Protein AF-A0A9E5WQN4-F1 (afdb_monomer_lite)

Radius of gyration: 38.52 Å; chains: 1; bounding box: 69×62×165 Å

Secondary structure (DSSP, 8-state):
-------------------PPPPPP------------S--------EEEE-TT--EEEE-SSHHHHHHHHHHHHHHHHHHHHHHHHHHHHT-THHHH-S-B-SSSS-BHHHHHHHHHHHTHHHHHHHHHTT--HHHHHHHHHHHHHHHHHHHH-SSSS-HHHHHTT--PPPP-HHHHHHHHHHHHTTTS--SHHHHHHHHHHHHHHHHHTTSS----------------------------PPPPPPPPPS----

Foldseek 3Di:
DDDDDDDDDDDDDDDDDDDDDDDDDDDDDDDDDDDDDDDDPPDWDWDWDADPVRDTDIDTDDLLSSLLNVLQSCCQVCVVVLQCVLCLLCLNNCVQVNFAADPDDGGTSNVSSVVNVVLVLLVVLVVVLVVDDPVLNSNLVSSLNSNVVNLVVPVDPGDVSCVVRVHRDDRDHSSSVSSSVVVVVCVVDPSCVVVVVVVVVVVVVVVVVVVPPDPDDDDDDDDDDDDDDDDDDDDDDDDDDDDDDDDDDDDDPDD

Structure (mmCIF, N/CA/C/O backbone):
data_AF-A0A9E5WQN4-F1
#
_entry.id   AF-A0A9E5WQN4-F1
#
loop_
_atom_site.group_PDB
_atom_site.id
_atom_site.type_symbol
_atom_site.label_atom_id
_atom_site.label_alt_id
_atom_site.label_comp_id
_atom_site.label_asym_id
_atom_site.label_entity_id
_atom_site.label_seq_id
_atom_site.pdbx_PDB_ins_code
_atom_site.Cartn_x
_atom_site.Cartn_y
_atom_site.Cartn_z
_atom_site.occupancy
_atom_site.B_iso_or_equiv
_atom_site.auth_seq_id
_atom_site.auth_comp_id
_atom_site.auth_asym_id
_atom_site.auth_atom_id
_atom_site.pdbx_PDB_model_num
ATOM 1 N N . MET A 1 1 ? 40.328 11.173 96.232 1.00 36.62 1 MET A N 1
ATOM 2 C CA . MET A 1 1 ? 40.346 12.298 95.265 1.00 36.62 1 MET A CA 1
ATOM 3 C C . MET A 1 1 ? 39.328 11.958 94.186 1.00 36.62 1 MET A C 1
ATOM 5 O O . MET A 1 1 ? 39.578 11.012 93.463 1.00 36.62 1 MET A O 1
ATOM 9 N N . LYS A 1 2 ? 38.054 12.333 94.351 1.00 33.56 2 LYS A N 1
ATOM 10 C CA . LYS A 1 2 ? 37.383 13.630 94.077 1.00 33.56 2 LYS A CA 1
ATOM 11 C C . LYS A 1 2 ? 37.024 13.836 92.588 1.00 33.56 2 LYS A C 1
ATOM 13 O O . LYS A 1 2 ? 37.929 13.994 91.783 1.00 33.56 2 LYS A O 1
ATOM 18 N N . ASP A 1 3 ? 35.701 13.866 92.358 1.00 35.50 3 ASP A N 1
ATOM 19 C CA . ASP A 1 3 ? 34.876 14.654 91.410 1.00 35.50 3 ASP A CA 1
ATOM 20 C C . ASP A 1 3 ? 35.035 14.429 89.886 1.00 35.50 3 ASP A C 1
ATOM 22 O O . ASP A 1 3 ? 36.132 14.472 89.351 1.00 35.50 3 ASP A O 1
ATOM 26 N N . ALA A 1 4 ? 33.992 13.987 89.156 1.00 39.66 4 ALA A N 1
ATOM 27 C CA . ALA A 1 4 ? 32.824 14.735 88.623 1.00 39.66 4 ALA A CA 1
ATOM 28 C C . ALA A 1 4 ? 33.250 15.783 87.559 1.00 39.66 4 ALA A C 1
ATOM 30 O O . ALA A 1 4 ? 34.116 16.600 87.818 1.00 39.66 4 ALA A O 1
ATOM 31 N N . THR A 1 5 ? 32.753 15.841 86.313 1.00 38.91 5 THR A N 1
ATOM 32 C CA . THR A 1 5 ? 31.401 16.253 85.879 1.00 38.91 5 THR A CA 1
ATOM 33 C C . THR A 1 5 ? 31.327 16.341 84.330 1.00 38.91 5 THR A C 1
ATOM 35 O O . THR A 1 5 ? 32.343 16.550 83.680 1.00 38.91 5 THR A O 1
ATOM 38 N N . ARG A 1 6 ? 30.098 16.197 83.795 1.00 35.09 6 ARG A N 1
ATOM 39 C CA . ARG A 1 6 ? 29.471 16.698 82.533 1.00 35.09 6 ARG A CA 1
ATOM 40 C C . ARG A 1 6 ? 30.271 17.615 81.572 1.00 35.09 6 ARG A C 1
ATOM 42 O O . ARG A 1 6 ? 30.844 18.586 82.036 1.00 35.09 6 ARG A O 1
ATOM 49 N N . ASP A 1 7 ? 30.065 17.478 80.248 1.00 33.31 7 ASP A N 1
ATOM 50 C CA . ASP A 1 7 ? 29.124 18.289 79.419 1.00 33.31 7 ASP A CA 1
ATOM 51 C C . ASP A 1 7 ? 29.193 17.965 77.893 1.00 33.31 7 ASP A C 1
ATOM 53 O O . ASP A 1 7 ? 30.187 17.453 77.388 1.00 33.31 7 ASP A O 1
ATOM 57 N N . ARG A 1 8 ? 28.073 18.251 77.207 1.00 31.78 8 ARG A N 1
ATOM 58 C CA . ARG A 1 8 ? 27.740 18.403 75.770 1.00 31.78 8 ARG A CA 1
ATOM 59 C C . ARG A 1 8 ? 28.870 18.484 74.727 1.00 31.78 8 ARG A C 1
ATOM 61 O O . ARG A 1 8 ? 29.747 19.332 74.819 1.00 31.78 8 ARG A O 1
ATOM 68 N N . SER A 1 9 ? 28.644 17.868 73.558 1.00 31.45 9 SER A N 1
ATOM 69 C CA . SER A 1 9 ? 28.089 18.550 72.358 1.00 31.45 9 SER A CA 1
ATOM 70 C C . SER A 1 9 ? 28.170 17.694 71.072 1.00 31.45 9 SER A C 1
ATOM 72 O O . SER A 1 9 ? 29.194 17.125 70.735 1.00 31.45 9 SER A O 1
ATOM 74 N N . GLU A 1 10 ? 27.027 17.631 70.382 1.00 31.55 10 GLU A N 1
ATOM 75 C CA . GLU A 1 10 ? 26.822 17.740 68.925 1.00 31.55 10 GLU A CA 1
ATOM 76 C C . GLU A 1 10 ? 27.443 16.778 67.874 1.00 31.55 10 GLU A C 1
ATOM 78 O O . GLU A 1 10 ? 28.619 16.820 67.549 1.00 31.55 10 GLU A O 1
ATOM 83 N N . ARG A 1 11 ? 26.498 16.117 67.173 1.00 27.45 11 ARG A N 1
ATOM 84 C CA . ARG A 1 11 ? 26.274 16.057 65.703 1.00 27.45 11 ARG A CA 1
ATOM 85 C C . ARG A 1 11 ? 27.177 15.213 64.778 1.00 27.45 11 ARG A C 1
ATOM 87 O O . ARG A 1 11 ? 28.365 15.440 64.613 1.00 27.45 11 ARG A O 1
ATOM 94 N N . GLY A 1 12 ? 26.478 14.378 63.994 1.00 25.30 12 GLY A N 1
ATOM 95 C CA . GLY A 1 12 ? 26.912 13.673 62.774 1.00 25.30 12 GLY A CA 1
ATOM 96 C C . GLY A 1 12 ? 26.520 12.192 62.876 1.00 25.30 12 GLY A C 1
ATOM 97 O O . GLY A 1 12 ? 26.885 11.550 63.842 1.00 25.30 12 GLY A O 1
ATOM 98 N N . THR A 1 13 ? 25.761 11.540 61.997 1.00 30.41 13 THR A N 1
ATOM 99 C CA . THR A 1 13 ? 25.492 11.711 60.566 1.00 30.41 13 THR A CA 1
ATOM 100 C C . THR A 1 13 ? 24.204 10.938 60.216 1.00 30.41 13 THR A C 1
ATOM 102 O O . THR A 1 13 ? 23.885 9.925 60.833 1.00 30.41 13 THR A O 1
ATOM 105 N N . VAL A 1 14 ? 23.436 11.444 59.246 1.00 31.08 14 VAL A N 1
ATOM 106 C CA . VAL A 1 14 ? 22.166 10.868 58.767 1.00 31.08 14 VAL A CA 1
ATOM 107 C C . VAL A 1 14 ? 22.447 9.694 57.822 1.00 31.08 14 VAL A C 1
ATOM 109 O O . VAL A 1 14 ? 23.068 9.874 56.775 1.00 31.08 14 VAL A O 1
ATOM 112 N N . GLY A 1 15 ? 21.971 8.502 58.192 1.00 32.66 15 GLY A N 1
ATOM 113 C CA . GLY A 1 15 ? 21.977 7.298 57.360 1.00 32.66 15 GLY A CA 1
ATOM 114 C C . GLY A 1 15 ? 20.926 7.361 56.248 1.00 32.66 15 GLY A C 1
ATOM 115 O O . GLY A 1 15 ? 19.811 7.842 56.451 1.00 32.66 15 GLY A O 1
ATOM 116 N N . ARG A 1 16 ? 21.302 6.889 55.056 1.00 32.78 16 ARG A N 1
ATOM 117 C CA . ARG A 1 16 ? 20.542 6.990 53.805 1.00 32.78 16 ARG A CA 1
ATOM 118 C C . ARG A 1 16 ? 20.108 5.591 53.331 1.00 32.78 16 ARG A C 1
ATOM 120 O O . ARG A 1 16 ? 20.969 4.750 53.103 1.00 32.78 16 ARG A O 1
ATOM 127 N N . ASN A 1 17 ? 18.799 5.462 53.071 1.00 36.22 17 ASN A N 1
ATOM 128 C CA . ASN A 1 17 ? 18.079 4.508 52.197 1.00 36.22 17 ASN A CA 1
ATOM 129 C C . ASN A 1 17 ? 17.918 3.028 52.625 1.00 36.22 17 ASN A C 1
ATOM 131 O O . ASN A 1 17 ? 18.775 2.522 53.340 1.00 36.22 17 ASN A O 1
ATOM 135 N N . PRO A 1 18 ? 16.845 2.315 52.177 1.00 42.09 18 PRO A N 1
ATOM 136 C CA . PRO A 1 18 ? 16.129 2.509 50.900 1.00 42.09 18 PRO A CA 1
ATOM 137 C C . PRO A 1 18 ? 14.584 2.539 50.953 1.00 42.09 18 PRO A C 1
ATOM 139 O O . PRO A 1 18 ? 13.949 1.808 51.706 1.00 42.09 18 PRO A O 1
ATOM 142 N N . ALA A 1 19 ? 13.976 3.328 50.059 1.00 35.88 19 ALA A N 1
ATOM 143 C CA . ALA A 1 19 ? 12.567 3.211 49.684 1.00 35.88 19 ALA A CA 1
ATOM 144 C C . ALA A 1 19 ? 12.457 2.625 48.268 1.00 35.88 19 ALA A C 1
ATOM 146 O O . ALA A 1 19 ? 13.118 3.074 47.331 1.00 35.88 19 ALA A O 1
ATOM 147 N N . VAL A 1 20 ? 11.633 1.588 48.167 1.00 42.12 20 VAL A N 1
ATOM 148 C CA . VAL A 1 20 ? 11.281 0.807 46.980 1.00 42.12 20 VAL A CA 1
ATOM 149 C C . VAL A 1 20 ? 10.473 1.672 46.005 1.00 42.12 20 VAL A C 1
ATOM 151 O O . VAL A 1 20 ? 9.488 2.291 46.398 1.00 42.12 20 VAL A O 1
ATOM 154 N N . GLY A 1 21 ? 10.886 1.719 44.736 1.00 35.72 21 GLY A N 1
ATOM 155 C CA . GLY A 1 21 ? 10.166 2.410 43.664 1.00 35.72 21 GLY A CA 1
ATOM 156 C C . GLY A 1 21 ? 9.059 1.544 43.058 1.00 35.72 21 GLY A C 1
ATOM 157 O O . GLY A 1 21 ? 9.291 0.380 42.738 1.00 35.72 21 GLY A O 1
ATOM 158 N N . GLN A 1 22 ? 7.872 2.123 42.868 1.00 34.19 22 GLN A N 1
ATOM 159 C CA . GLN A 1 22 ? 6.822 1.586 41.996 1.00 34.19 22 GLN A CA 1
ATOM 160 C C . GLN A 1 22 ? 6.791 2.358 40.664 1.00 34.19 22 GLN A C 1
ATOM 162 O O . GLN A 1 22 ? 7.106 3.551 40.660 1.00 34.19 22 GLN A O 1
ATOM 167 N N . PRO A 1 23 ? 6.431 1.721 39.533 1.00 42.62 23 PRO A N 1
ATOM 168 C CA . PRO A 1 23 ? 6.372 2.394 38.242 1.00 42.62 23 PRO A CA 1
ATOM 169 C C . PRO A 1 23 ? 5.062 3.178 38.074 1.00 42.62 23 PRO A C 1
ATOM 171 O O . PRO A 1 23 ? 3.975 2.701 38.392 1.00 42.62 23 PRO A O 1
ATOM 174 N N . VAL A 1 24 ? 5.187 4.393 37.543 1.00 35.09 24 VAL A N 1
ATOM 175 C CA . VAL A 1 24 ? 4.088 5.309 37.215 1.00 35.09 24 VAL A CA 1
ATOM 176 C C . VAL A 1 24 ? 3.427 4.863 35.905 1.00 35.09 24 VAL A C 1
ATOM 178 O O . VAL A 1 24 ? 4.081 4.821 34.866 1.00 35.09 24 VAL A O 1
ATOM 181 N N . VAL A 1 25 ? 2.129 4.551 35.949 1.00 32.56 25 VAL A N 1
ATOM 182 C CA . VAL A 1 25 ? 1.269 4.347 34.770 1.00 32.56 25 VAL A CA 1
ATOM 183 C C . VAL A 1 25 ? 0.590 5.678 34.449 1.00 32.56 25 VAL A C 1
ATOM 185 O O . VAL A 1 25 ? -0.150 6.212 35.272 1.00 32.56 25 VAL A O 1
ATOM 188 N N . LEU A 1 26 ? 0.856 6.231 33.265 1.00 25.98 26 LEU A N 1
ATOM 189 C CA . LEU A 1 26 ? 0.258 7.480 32.794 1.00 25.98 26 LEU A CA 1
ATOM 190 C C . LEU A 1 26 ? -1.018 7.170 31.993 1.00 25.98 26 LEU A C 1
ATOM 192 O O . LEU A 1 26 ? -0.943 6.797 30.826 1.00 25.98 26 LEU A O 1
ATOM 196 N N . MET A 1 27 ? -2.186 7.321 32.623 1.00 27.86 27 MET A N 1
ATOM 197 C CA . MET A 1 27 ? -3.482 7.383 31.937 1.00 27.86 27 MET A CA 1
ATOM 198 C C . MET A 1 27 ? -3.758 8.825 31.505 1.00 27.86 27 MET A C 1
ATOM 200 O O . MET A 1 27 ? -3.761 9.726 32.343 1.00 27.86 27 MET A O 1
ATOM 204 N N . ILE A 1 28 ? -4.055 9.046 30.225 1.00 42.28 28 ILE A N 1
ATOM 205 C CA . ILE A 1 28 ? -4.674 10.290 29.754 1.00 42.28 28 ILE A CA 1
ATOM 206 C C . ILE A 1 28 ? -6.101 9.952 29.329 1.00 42.28 28 ILE A C 1
ATOM 208 O O . ILE A 1 28 ? -6.312 9.254 28.342 1.00 42.28 28 ILE A O 1
ATOM 212 N N . VAL A 1 29 ? -7.073 10.462 30.084 1.00 39.66 29 VAL A N 1
ATOM 213 C CA . VAL A 1 29 ? -8.495 10.478 29.726 1.00 39.66 29 VAL A CA 1
ATOM 214 C C . VAL A 1 29 ? -8.838 11.924 29.376 1.00 39.66 29 VAL A C 1
ATOM 216 O O . VAL A 1 29 ? -8.731 12.796 30.236 1.00 39.66 29 VAL A O 1
ATOM 219 N N . LEU A 1 30 ? -9.237 12.199 28.131 1.00 44.75 30 LEU A N 1
ATOM 220 C CA . LEU A 1 30 ? -9.860 13.475 27.765 1.00 44.75 30 LEU A CA 1
ATOM 221 C C . LEU A 1 30 ? -11.283 13.217 27.267 1.00 44.75 30 LEU A C 1
ATOM 223 O O . LEU A 1 30 ? -11.494 12.640 26.203 1.00 44.75 30 LEU A O 1
ATOM 227 N N . SER A 1 31 ? -12.252 13.655 28.065 1.00 46.97 31 SER A N 1
ATOM 228 C CA . SER A 1 31 ? -13.682 13.620 27.780 1.00 46.97 31 SER A CA 1
ATOM 229 C C . SER A 1 31 ? -14.150 14.876 27.026 1.00 46.97 31 SER A C 1
ATOM 231 O O . SER A 1 31 ? -14.083 15.978 27.559 1.00 46.97 31 SER A O 1
ATOM 233 N N . SER A 1 32 ? -14.643 14.634 25.810 1.00 47.78 32 SER A N 1
ATOM 234 C CA . SER A 1 32 ? -15.849 15.133 25.115 1.00 47.78 32 SER A CA 1
ATOM 235 C C . SER A 1 32 ? -16.232 16.624 24.973 1.00 47.78 32 SER A C 1
ATOM 237 O O . SER A 1 32 ? -16.457 17.329 25.954 1.00 47.78 32 SER A O 1
ATOM 239 N N . SER A 1 33 ? -16.622 16.926 23.713 1.00 48.69 33 SER A N 1
ATOM 240 C CA . SER A 1 33 ? -17.618 17.909 23.191 1.00 48.69 33 SER A CA 1
ATOM 241 C C . SER A 1 33 ? -17.028 19.216 22.623 1.00 48.69 33 SER A C 1
ATOM 243 O O . SER A 1 33 ? -16.204 19.830 23.279 1.00 48.69 33 SER A O 1
ATOM 245 N N . LEU A 1 34 ? -17.392 19.781 21.459 1.00 43.41 34 LEU A N 1
ATOM 246 C CA . LEU A 1 34 ? -18.406 19.542 20.413 1.00 43.41 34 LEU A CA 1
ATOM 247 C C . LEU A 1 34 ? -18.057 20.505 19.244 1.00 43.41 34 LEU A C 1
ATOM 249 O O . LEU A 1 34 ? -17.913 21.691 19.518 1.00 43.41 34 LEU A O 1
ATOM 253 N N . LEU A 1 35 ? -17.968 20.059 17.979 1.00 36.84 35 LEU A N 1
ATOM 254 C CA . LEU A 1 35 ? -18.554 20.767 16.819 1.00 36.84 35 LEU A CA 1
ATOM 255 C C . LEU A 1 35 ? -18.511 19.891 15.556 1.00 36.84 35 LEU A C 1
ATOM 257 O O . LEU A 1 35 ? -17.468 19.403 15.131 1.00 36.84 35 LEU A O 1
ATOM 261 N N . SER A 1 36 ? -19.698 19.719 14.985 1.00 43.50 36 SER A N 1
ATOM 262 C CA . SER A 1 36 ? -20.026 18.957 13.786 1.00 43.50 36 SER A CA 1
ATOM 263 C C . SER A 1 36 ? -19.402 19.553 12.518 1.00 43.50 36 SER A C 1
ATOM 265 O O . SER A 1 36 ? -19.612 20.725 12.211 1.00 43.50 36 SER A O 1
ATOM 267 N N . ALA A 1 37 ? -18.706 18.716 11.748 1.00 35.06 37 ALA A N 1
ATOM 268 C CA . ALA A 1 37 ? -18.564 18.857 10.303 1.00 35.06 37 ALA A CA 1
ATOM 269 C C . ALA A 1 37 ? -18.722 17.460 9.687 1.00 35.06 37 ALA A C 1
ATOM 271 O O . ALA A 1 37 ? -18.031 16.514 10.063 1.00 35.06 37 ALA A O 1
ATOM 272 N N . ALA A 1 38 ? -19.704 17.342 8.800 1.00 39.41 38 ALA A N 1
ATOM 273 C CA . ALA A 1 38 ? -20.243 16.099 8.283 1.00 39.41 38 ALA A CA 1
ATOM 274 C C . ALA A 1 38 ? -19.212 15.238 7.536 1.00 39.41 38 ALA A C 1
ATOM 276 O O . ALA A 1 38 ? -18.667 15.610 6.499 1.00 39.41 38 ALA A O 1
ATOM 277 N N . GLY A 1 39 ? -19.050 14.036 8.067 1.00 31.12 39 GLY A N 1
ATOM 278 C CA . GLY A 1 39 ? -18.592 12.826 7.411 1.00 31.12 39 GLY A CA 1
ATOM 279 C C . GLY A 1 39 ? -18.868 11.731 8.425 1.00 31.12 39 GLY A C 1
ATOM 280 O O . GLY A 1 39 ? -18.145 11.647 9.410 1.00 31.12 39 GLY A O 1
ATOM 281 N N . GLU A 1 40 ? -19.975 11.003 8.271 1.00 34.69 40 GLU A N 1
ATOM 282 C CA . GLU A 1 40 ? -20.370 9.921 9.178 1.00 34.69 40 GLU A CA 1
ATOM 283 C C . GLU A 1 40 ? -19.189 8.975 9.410 1.00 34.69 40 GLU A C 1
ATOM 285 O O . GLU A 1 40 ? -18.859 8.131 8.576 1.00 34.69 40 GLU A O 1
ATOM 290 N N . ALA A 1 41 ? -18.548 9.116 10.569 1.00 40.75 41 ALA A N 1
ATOM 291 C CA . ALA A 1 41 ? -17.768 8.049 11.148 1.00 40.75 41 ALA A CA 1
ATOM 292 C C . ALA A 1 41 ? -18.777 6.945 11.470 1.00 40.75 41 ALA A C 1
ATOM 294 O O . ALA A 1 41 ? -19.529 7.047 12.438 1.00 40.75 41 ALA A O 1
ATOM 295 N N . ARG A 1 42 ? -18.845 5.918 10.617 1.00 45.41 42 ARG A N 1
ATOM 296 C CA . ARG A 1 42 ? -19.472 4.643 10.973 1.00 45.41 42 ARG A CA 1
ATOM 297 C C . ARG A 1 42 ? -18.660 4.088 12.139 1.00 45.41 42 ARG A C 1
ATOM 299 O O . ARG A 1 42 ? -17.584 3.539 11.945 1.00 45.41 42 ARG A O 1
ATOM 306 N N . GLY A 1 43 ? -19.109 4.416 13.345 1.00 45.06 43 GLY A N 1
ATOM 307 C CA . GLY A 1 43 ? -18.375 4.214 14.580 1.00 45.06 43 GLY A CA 1
ATOM 308 C C . GLY A 1 43 ? -18.462 2.772 15.046 1.00 45.06 43 GLY A C 1
ATOM 309 O O . GLY A 1 43 ? -19.425 2.409 15.710 1.00 45.06 43 GLY A O 1
ATOM 310 N N . GLY A 1 44 ? -17.428 1.997 14.735 1.00 59.41 44 GLY A N 1
ATOM 311 C CA . GLY A 1 44 ? -16.846 1.046 15.676 1.00 59.41 44 GLY A CA 1
ATOM 312 C C . GLY A 1 44 ? -15.575 1.672 16.257 1.00 59.41 44 GLY A C 1
ATOM 313 O O . GLY A 1 44 ? -14.830 2.352 15.544 1.00 59.41 44 GLY A O 1
ATOM 314 N N . SER A 1 45 ? -15.317 1.518 17.557 1.00 82.00 45 SER A N 1
ATOM 315 C CA . SER A 1 45 ? -14.041 1.953 18.132 1.00 82.00 45 SER A CA 1
ATOM 316 C C . SER A 1 45 ? -12.931 1.010 17.666 1.00 82.00 45 SER A C 1
ATOM 318 O O . SER A 1 45 ? -12.933 -0.165 18.025 1.00 82.00 45 SER A O 1
ATOM 320 N N . VAL A 1 46 ? -11.986 1.519 16.873 1.00 95.25 46 VAL A N 1
ATOM 321 C CA . VAL A 1 46 ? -10.748 0.802 16.537 1.00 95.25 46 VAL A CA 1
ATOM 322 C C . VAL A 1 46 ? -9.663 1.231 17.511 1.00 95.25 46 VAL A C 1
ATOM 324 O O . VAL A 1 46 ? -9.301 2.409 17.558 1.00 95.25 46 VAL A O 1
ATOM 327 N N . GLU A 1 47 ? -9.119 0.278 18.258 1.00 96.06 47 GLU A N 1
ATOM 328 C CA . GLU A 1 47 ? -7.986 0.496 19.153 1.00 96.06 47 GLU A CA 1
ATOM 329 C C . GLU A 1 47 ? -6.724 -0.139 18.559 1.00 96.06 47 GLU A C 1
ATOM 331 O O . GLU A 1 47 ? -6.727 -1.300 18.145 1.00 96.06 47 GLU A O 1
ATOM 336 N N . ILE A 1 48 ? -5.636 0.634 18.500 1.00 97.12 48 ILE A N 1
ATOM 337 C CA . ILE A 1 48 ? -4.330 0.172 18.020 1.00 97.12 48 ILE A CA 1
ATOM 338 C C . ILE A 1 48 ? -3.341 0.303 19.174 1.00 97.12 48 ILE A C 1
ATOM 340 O O . ILE A 1 48 ? -2.914 1.407 19.515 1.00 97.12 48 ILE A O 1
ATOM 344 N N . LEU A 1 49 ? -2.966 -0.829 19.765 1.00 96.94 49 LEU A N 1
ATOM 345 C CA . LEU A 1 49 ? -1.972 -0.903 20.832 1.00 96.94 49 LEU A CA 1
ATOM 346 C C . LEU A 1 49 ? -0.642 -1.372 20.258 1.00 96.94 49 LEU A C 1
ATOM 348 O O . LEU A 1 49 ? -0.592 -2.365 19.539 1.00 96.94 49 LEU A O 1
ATOM 352 N N . ARG A 1 50 ? 0.453 -0.685 20.584 1.00 97.12 50 ARG A N 1
ATOM 353 C CA . ARG A 1 50 ? 1.798 -1.111 20.181 1.00 97.12 50 ARG A CA 1
ATOM 354 C C . ARG A 1 50 ? 2.527 -1.732 21.355 1.00 97.12 50 ARG A C 1
ATOM 356 O O . ARG A 1 50 ? 2.557 -1.166 22.446 1.00 97.12 50 ARG A O 1
ATOM 363 N N . ASP A 1 51 ? 3.115 -2.898 21.120 1.00 97.12 51 ASP A N 1
ATOM 364 C CA . ASP A 1 51 ? 3.960 -3.546 22.114 1.00 97.12 51 ASP A CA 1
ATOM 365 C C . ASP A 1 51 ? 5.331 -2.848 22.237 1.00 97.12 51 ASP A C 1
ATOM 367 O O . ASP A 1 51 ? 5.639 -1.868 21.553 1.00 97.12 51 ASP A O 1
ATOM 371 N N . ARG A 1 52 ? 6.202 -3.377 23.105 1.00 97.56 52 ARG A N 1
ATOM 372 C CA . ARG A 1 52 ? 7.558 -2.835 23.313 1.00 97.56 52 ARG A CA 1
ATOM 373 C C . ARG A 1 52 ? 8.462 -2.882 22.071 1.00 97.56 52 ARG A C 1
ATOM 375 O O . ARG A 1 52 ? 9.501 -2.232 22.064 1.00 97.56 52 ARG A O 1
ATOM 382 N N . TRP A 1 53 ? 8.109 -3.678 21.065 1.00 97.25 53 TRP A N 1
ATOM 383 C CA . TRP A 1 53 ? 8.825 -3.797 19.794 1.00 97.25 53 TRP A CA 1
ATOM 384 C C . TRP A 1 53 ? 8.186 -2.944 18.694 1.00 97.25 53 TRP A C 1
ATOM 386 O O . TRP A 1 53 ? 8.657 -2.955 17.557 1.00 97.25 53 TRP A O 1
ATOM 396 N N . GLY A 1 54 ? 7.125 -2.203 19.025 1.00 94.81 54 GLY A N 1
ATOM 397 C CA . GLY A 1 54 ? 6.363 -1.398 18.086 1.00 94.81 54 GLY A CA 1
ATOM 398 C C . GLY A 1 54 ? 5.408 -2.214 17.218 1.00 94.81 54 GLY A C 1
ATOM 399 O O . GLY A 1 54 ? 4.896 -1.664 16.250 1.00 94.81 54 GLY A O 1
ATOM 400 N N . ILE A 1 55 ? 5.152 -3.491 17.522 1.00 97.62 55 ILE A N 1
ATOM 401 C CA . ILE A 1 55 ? 4.223 -4.324 16.751 1.00 97.62 55 ILE A CA 1
ATOM 402 C C . ILE A 1 55 ? 2.786 -3.882 17.071 1.00 97.62 55 ILE A C 1
ATOM 404 O O . ILE A 1 55 ? 2.418 -3.858 18.249 1.00 97.62 55 ILE A O 1
ATOM 408 N N . PRO A 1 56 ? 1.970 -3.519 16.063 1.00 97.50 56 PRO A N 1
ATOM 409 C CA . PRO A 1 56 ? 0.593 -3.102 16.286 1.00 97.50 56 PRO A CA 1
ATOM 410 C C . PRO A 1 56 ? -0.330 -4.307 16.521 1.00 97.50 56 PRO A C 1
ATOM 412 O O . PRO A 1 56 ? -0.378 -5.244 15.724 1.00 97.50 56 PRO A O 1
ATOM 415 N N . HIS A 1 57 ? -1.110 -4.238 17.594 1.00 97.56 57 HIS A N 1
ATOM 416 C CA . HIS A 1 57 ? -2.238 -5.104 17.914 1.00 97.56 57 HIS A CA 1
ATOM 417 C C . HIS A 1 57 ? -3.526 -4.304 17.719 1.00 97.56 57 HIS A C 1
ATOM 419 O O . HIS A 1 57 ? -3.692 -3.243 18.321 1.00 97.56 57 HIS A O 1
ATOM 425 N N . ILE A 1 58 ? -4.412 -4.791 16.851 1.00 97.56 58 ILE A N 1
ATOM 426 C CA . ILE A 1 58 ? -5.627 -4.080 16.436 1.00 97.56 58 ILE A CA 1
ATOM 427 C C . ILE A 1 58 ? -6.836 -4.776 17.051 1.00 97.56 58 ILE A C 1
ATOM 429 O O . ILE A 1 58 ? -7.034 -5.972 16.832 1.00 97.56 58 ILE A O 1
ATOM 433 N N . PHE A 1 59 ? -7.641 -4.015 17.783 1.00 97.12 59 PHE A N 1
ATOM 434 C CA . PHE A 1 59 ? -8.892 -4.464 18.382 1.00 97.12 59 PHE A CA 1
ATOM 435 C C . PHE A 1 59 ? -10.051 -3.692 17.757 1.00 97.12 59 PHE A C 1
ATOM 437 O O . PHE A 1 59 ? -9.997 -2.467 17.629 1.00 97.12 59 PHE A O 1
ATOM 444 N N . ALA A 1 60 ? -11.076 -4.422 17.329 1.00 96.62 60 ALA A N 1
ATOM 445 C CA . ALA A 1 60 ? -12.242 -3.874 16.655 1.00 96.62 60 ALA A CA 1
ATOM 446 C C . ALA A 1 60 ? -13.447 -4.815 16.804 1.00 96.62 60 ALA A C 1
ATOM 448 O O . ALA A 1 60 ? -13.275 -6.016 17.016 1.00 96.62 60 ALA A O 1
ATOM 449 N N . GLU A 1 61 ? -14.657 -4.271 16.667 1.00 95.06 61 GLU A N 1
ATOM 450 C CA . GLU A 1 61 ? -15.911 -5.034 16.782 1.00 95.06 61 GLU A CA 1
ATOM 451 C C . GLU A 1 61 ? -16.303 -5.747 15.482 1.00 95.06 61 GLU A C 1
ATOM 453 O O . GLU A 1 61 ? -17.004 -6.758 15.514 1.00 95.06 61 GLU A O 1
ATOM 45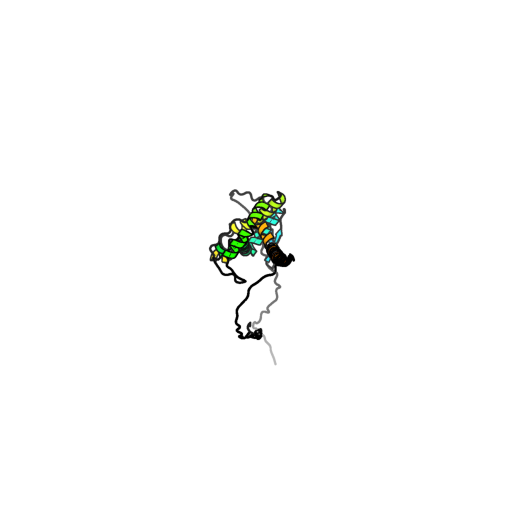8 N N . THR A 1 62 ? -15.852 -5.235 14.333 1.00 95.81 62 THR A N 1
ATOM 459 C CA . THR A 1 62 ? -16.162 -5.800 13.016 1.00 95.81 62 THR A CA 1
ATOM 460 C C . THR A 1 62 ? -14.903 -6.051 12.197 1.00 95.81 62 THR A C 1
ATOM 462 O O . THR A 1 62 ? -13.890 -5.363 12.345 1.00 95.81 62 THR A O 1
ATOM 465 N N . ASP A 1 63 ? -14.985 -6.988 11.250 1.00 96.19 63 ASP A N 1
ATOM 466 C CA . ASP A 1 63 ? -13.883 -7.249 10.320 1.00 96.19 63 ASP A CA 1
ATOM 467 C C . ASP A 1 63 ? -13.521 -6.007 9.492 1.00 96.19 63 ASP A C 1
ATOM 469 O O . ASP A 1 63 ? -12.350 -5.765 9.229 1.00 96.19 63 ASP A O 1
ATOM 473 N N . ALA A 1 64 ? -14.496 -5.179 9.094 1.00 96.75 64 ALA A N 1
ATOM 474 C CA . ALA A 1 64 ? -14.176 -3.957 8.347 1.00 96.75 64 ALA A CA 1
ATOM 475 C C . ALA A 1 64 ? -13.351 -2.986 9.196 1.00 96.75 64 ALA A C 1
ATOM 477 O O . ALA A 1 64 ? -12.349 -2.458 8.718 1.00 96.75 64 ALA A O 1
ATOM 478 N N . ASP A 1 65 ? -13.726 -2.801 10.456 1.00 96.69 65 ASP A N 1
ATOM 479 C CA . ASP A 1 65 ? -13.008 -1.930 11.384 1.00 96.69 65 ASP A CA 1
ATOM 480 C C . ASP A 1 65 ? -11.598 -2.470 11.679 1.00 96.69 65 ASP A C 1
ATOM 482 O O . ASP A 1 65 ? -10.626 -1.710 11.703 1.00 96.69 65 ASP A O 1
ATOM 486 N N . ALA A 1 66 ? -11.448 -3.796 11.791 1.00 97.38 66 ALA A N 1
ATOM 487 C CA . ALA A 1 66 ? -10.142 -4.441 11.917 1.00 97.38 66 ALA A CA 1
ATOM 488 C C . ALA A 1 66 ? -9.262 -4.204 10.675 1.00 97.38 66 ALA A C 1
ATOM 490 O O . ALA A 1 66 ? -8.088 -3.848 10.804 1.00 97.38 66 ALA A O 1
ATOM 491 N N . PHE A 1 67 ? -9.818 -4.340 9.465 1.00 98.12 67 PHE A N 1
ATOM 492 C CA . PHE A 1 67 ? -9.100 -4.057 8.216 1.00 98.12 67 PHE A CA 1
ATOM 493 C C . PHE A 1 67 ? -8.747 -2.571 8.081 1.00 98.12 67 PHE A C 1
ATOM 495 O O . PHE A 1 67 ? -7.647 -2.252 7.625 1.00 98.12 67 PHE A O 1
ATOM 502 N N . TYR A 1 68 ? -9.620 -1.664 8.525 1.00 98.38 68 TYR A N 1
ATOM 503 C CA . TYR A 1 68 ? -9.324 -0.235 8.614 1.00 98.38 68 TYR A CA 1
ATOM 504 C C . TYR A 1 68 ? -8.139 0.038 9.549 1.00 98.38 68 TYR A C 1
ATOM 506 O O . TYR A 1 68 ? -7.176 0.697 9.147 1.00 98.38 68 TYR A O 1
ATOM 514 N N . GLY A 1 69 ? -8.155 -0.519 10.766 1.00 98.00 69 GLY A N 1
ATOM 515 C CA . GLY A 1 69 ? -7.043 -0.408 11.715 1.00 98.00 69 GLY A CA 1
ATOM 516 C C . GLY A 1 69 ? -5.738 -0.978 11.158 1.00 98.00 69 GLY A C 1
ATOM 517 O O . GLY A 1 69 ? -4.681 -0.358 11.287 1.00 98.00 69 GLY A O 1
ATOM 518 N N . LEU A 1 70 ? -5.822 -2.106 10.447 1.00 98.19 70 LEU A N 1
ATOM 519 C CA . LEU A 1 70 ? -4.689 -2.719 9.757 1.00 98.19 70 LEU A CA 1
ATOM 520 C C . LEU A 1 70 ? -4.109 -1.793 8.688 1.00 98.19 70 LEU A C 1
ATOM 522 O O . LEU A 1 70 ? -2.894 -1.597 8.644 1.00 98.19 70 LEU A O 1
ATOM 526 N N . GLY A 1 71 ? -4.955 -1.192 7.852 1.00 98.12 71 GLY A N 1
ATOM 527 C CA . GLY A 1 71 ? -4.533 -0.216 6.850 1.00 98.12 71 GLY A CA 1
ATOM 528 C C . GLY A 1 71 ? -3.844 0.993 7.473 1.00 98.12 71 GLY A C 1
ATOM 529 O O . GLY A 1 71 ? -2.762 1.388 7.032 1.00 98.12 71 GLY A O 1
ATOM 530 N N . TYR A 1 72 ? -4.425 1.531 8.546 1.00 97.94 72 TYR A N 1
ATOM 531 C CA . TYR A 1 72 ? -3.881 2.680 9.264 1.00 97.94 72 TYR A CA 1
ATOM 532 C C . TYR A 1 72 ? -2.493 2.395 9.855 1.00 97.94 72 TYR A C 1
ATOM 534 O O . TYR A 1 72 ? -1.542 3.123 9.566 1.00 97.94 72 TYR A O 1
ATOM 542 N N . ALA A 1 73 ? -2.350 1.307 10.620 1.00 97.88 73 ALA A N 1
ATOM 543 C CA . ALA A 1 73 ? -1.076 0.916 11.228 1.00 97.88 73 ALA A CA 1
ATOM 544 C C . ALA A 1 73 ? -0.009 0.577 10.171 1.00 97.88 73 ALA A C 1
ATOM 546 O O . ALA A 1 73 ? 1.161 0.931 10.315 1.00 97.88 73 ALA A O 1
ATOM 547 N N . THR A 1 74 ? -0.410 -0.058 9.061 1.00 97.62 74 THR A N 1
ATOM 548 C CA . THR A 1 74 ? 0.525 -0.364 7.968 1.00 97.62 74 THR A CA 1
ATOM 549 C C . THR A 1 74 ? 1.050 0.918 7.316 1.00 97.62 74 THR A C 1
ATOM 551 O O . THR A 1 74 ? 2.243 1.012 7.026 1.00 97.62 74 THR A O 1
ATOM 554 N N . ALA A 1 75 ? 0.189 1.914 7.092 1.00 96.69 75 ALA A N 1
ATOM 555 C CA . ALA A 1 75 ? 0.597 3.194 6.519 1.00 96.69 75 ALA A CA 1
ATOM 556 C C . ALA A 1 75 ? 1.530 3.976 7.455 1.00 96.69 75 ALA A C 1
ATOM 558 O O . ALA A 1 75 ? 2.494 4.579 6.980 1.00 96.69 75 ALA A O 1
ATOM 559 N N . GLU A 1 76 ? 1.289 3.900 8.765 1.00 95.44 76 GLU A N 1
ATOM 560 C CA . GLU A 1 76 ? 2.164 4.474 9.788 1.00 95.44 76 GLU A CA 1
ATOM 561 C C . GLU A 1 76 ? 3.580 3.893 9.732 1.00 95.44 76 GLU A C 1
ATOM 563 O O . GLU A 1 76 ? 4.555 4.640 9.646 1.00 95.44 76 GLU A O 1
ATOM 568 N N . ASP A 1 77 ? 3.702 2.567 9.684 1.00 95.88 77 ASP A N 1
ATOM 569 C CA . ASP A 1 77 ? 5.011 1.910 9.754 1.00 95.88 77 ASP A CA 1
ATOM 570 C C . ASP A 1 77 ? 5.731 1.856 8.407 1.00 95.88 77 ASP A C 1
ATOM 572 O O . ASP A 1 77 ? 6.960 1.937 8.326 1.00 95.88 77 ASP A O 1
ATOM 576 N N . ARG A 1 78 ? 4.974 1.637 7.327 1.00 96.00 78 ARG A N 1
ATOM 577 C CA . ARG A 1 78 ? 5.496 1.233 6.011 1.00 96.00 78 ARG A CA 1
ATOM 578 C C . ARG A 1 78 ? 5.017 2.125 4.876 1.00 96.00 78 ARG A C 1
ATOM 580 O O . ARG A 1 78 ? 5.252 1.784 3.716 1.00 96.00 78 ARG A O 1
ATOM 587 N N . GLY A 1 79 ? 4.414 3.278 5.165 1.00 95.56 79 GLY A N 1
ATOM 588 C CA . GLY A 1 79 ? 3.789 4.138 4.156 1.00 95.56 79 GLY A CA 1
ATOM 589 C C . GLY A 1 79 ? 4.691 4.466 2.962 1.00 95.56 79 GLY A C 1
ATOM 590 O O . GLY A 1 79 ? 4.264 4.341 1.814 1.00 95.56 79 GLY A O 1
ATOM 591 N N . PHE A 1 80 ? 5.968 4.800 3.193 1.00 95.50 80 PHE A N 1
ATOM 592 C CA . PHE A 1 80 ? 6.906 5.054 2.090 1.00 95.50 80 PHE A CA 1
ATOM 593 C C . PHE A 1 80 ? 7.234 3.788 1.291 1.00 95.50 80 PHE A C 1
ATOM 595 O O . PHE A 1 80 ? 7.259 3.825 0.062 1.00 95.50 80 PHE A O 1
ATOM 602 N N . GLN A 1 81 ? 7.458 2.661 1.972 1.00 95.25 81 GLN A N 1
ATOM 603 C CA . GLN A 1 81 ? 7.733 1.382 1.318 1.00 95.25 81 GLN A CA 1
ATOM 604 C C . GLN A 1 81 ? 6.557 0.960 0.430 1.00 95.25 81 GLN A C 1
ATOM 606 O O . GLN A 1 81 ? 6.777 0.575 -0.721 1.00 95.25 81 GLN A O 1
ATOM 611 N N . MET A 1 82 ? 5.326 1.057 0.940 1.00 95.81 82 MET A N 1
ATOM 612 C CA . MET A 1 82 ? 4.101 0.757 0.196 1.00 95.81 82 MET A CA 1
ATOM 613 C C . MET A 1 82 ? 3.978 1.648 -1.038 1.00 95.81 82 MET A C 1
ATOM 615 O O . MET A 1 82 ? 3.835 1.142 -2.150 1.00 95.81 82 MET A O 1
ATOM 619 N N . TYR A 1 83 ? 4.111 2.964 -0.854 1.00 95.75 83 TYR A N 1
ATOM 620 C CA . TYR A 1 83 ? 4.020 3.940 -1.937 1.00 95.75 83 TYR A CA 1
ATOM 621 C C . TYR A 1 83 ? 5.073 3.690 -3.026 1.00 95.75 83 TYR A C 1
ATOM 623 O O . TYR A 1 83 ? 4.745 3.581 -4.207 1.00 95.75 83 TYR A O 1
ATOM 631 N N . TYR A 1 84 ? 6.341 3.533 -2.639 1.00 95.19 84 TYR A N 1
ATOM 632 C CA . TYR A 1 84 ? 7.433 3.274 -3.576 1.00 95.19 84 TYR A CA 1
ATOM 633 C C . TYR A 1 84 ? 7.223 1.967 -4.350 1.00 95.19 84 TYR A C 1
ATOM 635 O O . TYR A 1 84 ? 7.355 1.934 -5.575 1.00 95.19 84 TYR A O 1
ATOM 643 N N . THR A 1 85 ? 6.857 0.893 -3.646 1.00 94.62 85 THR A N 1
ATOM 644 C CA . THR A 1 85 ? 6.635 -0.425 -4.254 1.00 94.62 85 THR A CA 1
ATOM 645 C C . THR A 1 85 ? 5.463 -0.384 -5.230 1.00 94.62 85 THR A C 1
ATOM 647 O O . THR A 1 85 ? 5.584 -0.881 -6.349 1.00 94.62 85 THR A O 1
ATOM 650 N N . LEU A 1 86 ? 4.367 0.295 -4.876 1.00 96.50 86 LEU A N 1
ATOM 651 C CA . LEU A 1 86 ? 3.236 0.483 -5.780 1.00 96.50 86 LEU A CA 1
ATOM 652 C C . LEU A 1 86 ? 3.667 1.182 -7.075 1.00 96.50 86 LEU A C 1
ATOM 654 O O . LEU A 1 86 ? 3.306 0.738 -8.164 1.00 96.50 86 LEU A O 1
ATOM 658 N N . ARG A 1 87 ? 4.506 2.219 -6.989 1.00 96.19 87 ARG A N 1
ATOM 659 C CA . ARG A 1 87 ? 5.026 2.926 -8.171 1.00 96.19 87 ARG A CA 1
ATOM 660 C C . ARG A 1 87 ? 5.923 2.047 -9.029 1.00 96.19 87 ARG A C 1
ATOM 662 O O . ARG A 1 87 ? 5.843 2.124 -10.252 1.00 96.19 87 ARG A O 1
ATOM 669 N N . VAL A 1 88 ? 6.716 1.159 -8.430 1.00 94.31 88 VAL A N 1
ATOM 670 C CA . VAL A 1 88 ? 7.463 0.138 -9.183 1.00 94.31 88 VAL A CA 1
ATOM 671 C C . VAL A 1 88 ? 6.507 -0.745 -9.984 1.00 94.31 88 VAL A C 1
ATOM 673 O O . VAL A 1 88 ? 6.729 -0.923 -11.181 1.00 94.31 88 VAL A O 1
ATOM 676 N N . ILE A 1 89 ? 5.433 -1.244 -9.367 1.00 94.12 89 ILE A N 1
ATOM 677 C CA . ILE A 1 89 ? 4.485 -2.189 -9.984 1.00 94.12 89 ILE A CA 1
ATOM 678 C C . ILE A 1 89 ? 3.585 -1.519 -11.032 1.00 94.12 89 ILE A C 1
ATOM 680 O O . ILE A 1 89 ? 3.294 -2.104 -12.075 1.00 94.12 89 ILE A O 1
ATOM 684 N N . GLN A 1 90 ? 3.166 -0.276 -10.793 1.00 96.00 90 GLN A N 1
ATOM 685 C CA . GLN A 1 90 ? 2.425 0.544 -11.760 1.00 96.00 90 GLN A CA 1
ATOM 686 C C . GLN A 1 90 ? 3.292 0.940 -12.967 1.00 96.00 90 GLN A C 1
ATOM 688 O O . GLN A 1 90 ? 2.774 1.396 -13.990 1.00 96.00 90 GLN A O 1
ATOM 693 N N . GLY A 1 91 ? 4.612 0.770 -12.852 1.00 96.00 91 GLY A N 1
ATOM 694 C CA . GLY A 1 91 ? 5.577 1.237 -13.830 1.00 96.00 91 GLY A CA 1
ATOM 695 C C . GLY A 1 91 ? 5.649 2.758 -13.874 1.00 96.00 91 GLY A C 1
ATOM 696 O O . GLY A 1 91 ? 5.617 3.336 -14.952 1.00 96.00 91 GLY A O 1
ATOM 697 N N . ARG A 1 92 ? 5.699 3.396 -12.707 1.00 96.19 92 ARG A N 1
ATOM 698 C CA . ARG A 1 92 ? 5.770 4.847 -12.492 1.00 96.19 92 ARG A CA 1
ATOM 699 C C . ARG A 1 92 ? 6.962 5.238 -11.612 1.00 96.19 92 ARG A C 1
ATOM 701 O O . ARG A 1 92 ? 6.985 6.330 -11.058 1.00 96.19 92 ARG A O 1
ATOM 708 N N . VAL A 1 93 ? 7.953 4.363 -11.416 1.00 95.19 93 VAL A N 1
ATOM 709 C CA . VAL A 1 93 ? 9.053 4.649 -10.476 1.00 95.19 93 VAL A CA 1
ATOM 710 C C . VAL A 1 93 ? 9.970 5.755 -10.994 1.00 95.19 93 VAL A C 1
ATOM 712 O O . VAL A 1 93 ? 10.555 6.485 -10.198 1.00 95.19 93 VAL A O 1
ATOM 715 N N . SER A 1 94 ? 10.078 5.928 -12.315 1.00 95.44 94 SER A N 1
ATOM 716 C CA . SER A 1 94 ? 10.862 7.023 -12.893 1.00 95.44 94 SER A CA 1
ATOM 717 C C . SER A 1 94 ? 10.278 8.408 -12.596 1.00 95.44 94 SER A C 1
ATOM 719 O O . SER A 1 94 ? 11.035 9.372 -12.601 1.00 95.44 94 SER A O 1
ATOM 721 N N . GLU A 1 95 ? 8.991 8.510 -12.243 1.00 94.38 95 GLU A N 1
ATOM 722 C CA . GLU A 1 95 ? 8.380 9.757 -11.753 1.00 94.38 95 GLU A CA 1
ATOM 723 C C . GLU A 1 95 ? 8.947 10.163 -10.380 1.00 94.38 95 GLU A C 1
ATOM 725 O O . GLU A 1 95 ? 8.986 11.344 -10.059 1.00 94.38 95 GLU A O 1
ATOM 730 N N . LEU A 1 96 ? 9.417 9.196 -9.578 1.00 93.00 96 LEU A N 1
ATOM 731 C CA . LEU A 1 96 ? 9.910 9.433 -8.216 1.00 93.00 96 LEU A CA 1
ATOM 732 C C . LEU A 1 96 ? 11.411 9.720 -8.185 1.00 93.00 96 LEU A C 1
ATOM 734 O O . LEU A 1 96 ? 11.871 10.537 -7.395 1.00 93.00 96 LEU A O 1
ATOM 738 N N . ILE A 1 97 ? 12.185 8.985 -8.987 1.00 91.50 97 ILE A N 1
ATOM 739 C CA . ILE A 1 97 ? 13.656 9.001 -8.910 1.00 91.50 97 ILE A CA 1
ATOM 740 C C . ILE A 1 97 ? 14.330 9.444 -10.211 1.00 91.50 97 ILE A C 1
ATOM 742 O O . ILE A 1 97 ? 15.555 9.447 -10.286 1.00 91.50 97 ILE A O 1
ATOM 746 N N . GLY A 1 98 ? 13.565 9.795 -11.246 1.00 92.50 98 GLY A N 1
ATOM 747 C CA . GLY A 1 98 ? 14.093 10.101 -12.574 1.00 92.50 98 GLY A CA 1
ATOM 748 C C . GLY A 1 98 ? 14.613 8.862 -13.306 1.00 92.50 98 GLY A C 1
ATOM 749 O O . GLY A 1 98 ? 14.328 7.723 -12.927 1.00 92.50 98 GLY A O 1
ATOM 750 N N . ASN A 1 99 ? 15.384 9.072 -14.377 1.00 95.00 99 ASN A N 1
ATOM 751 C CA . ASN A 1 99 ? 16.005 8.002 -15.162 1.00 95.00 99 ASN A CA 1
ATOM 752 C C . ASN A 1 99 ? 17.336 7.553 -14.533 1.00 95.00 99 ASN A C 1
ATOM 754 O O . ASN A 1 99 ? 18.398 8.078 -14.859 1.00 95.00 99 ASN A O 1
ATOM 758 N N . VAL A 1 100 ? 17.279 6.571 -13.633 1.00 93.00 100 VAL A N 1
ATOM 759 C CA . VAL A 1 100 ? 18.436 6.093 -12.863 1.00 93.00 100 VAL A CA 1
ATOM 760 C C . VAL A 1 100 ? 18.786 4.671 -13.270 1.00 93.00 100 VAL A C 1
ATOM 762 O O . VAL A 1 100 ? 17.910 3.819 -13.433 1.00 93.00 100 VAL A O 1
ATOM 765 N N . ARG A 1 101 ? 20.084 4.394 -13.424 1.00 92.06 101 ARG A N 1
ATOM 766 C CA . ARG A 1 101 ? 20.587 3.043 -13.697 1.00 92.06 101 ARG A CA 1
ATOM 767 C C . ARG A 1 101 ? 20.309 2.130 -12.504 1.00 92.06 101 ARG A C 1
ATOM 769 O O . ARG A 1 101 ? 20.590 2.487 -11.363 1.00 92.06 101 ARG A O 1
ATOM 776 N N . LYS A 1 102 ? 19.802 0.926 -12.766 1.00 83.81 102 LYS A N 1
ATOM 777 C CA . LYS A 1 102 ? 19.560 -0.065 -11.712 1.00 83.81 102 LYS A CA 1
ATOM 778 C C . LYS A 1 102 ? 20.873 -0.435 -11.023 1.00 83.81 102 LYS A C 1
ATOM 780 O O . LYS A 1 102 ? 21.877 -0.682 -11.685 1.00 83.81 102 LYS A O 1
ATOM 785 N N . VAL A 1 103 ? 20.836 -0.525 -9.693 1.00 79.94 103 VAL A N 1
ATOM 786 C CA . VAL A 1 103 ? 21.985 -0.967 -8.880 1.00 79.94 103 VAL A CA 1
ATOM 787 C C . VAL A 1 103 ? 22.354 -2.416 -9.209 1.00 79.94 103 VAL A C 1
ATOM 789 O O . VAL A 1 103 ? 23.527 -2.776 -9.241 1.00 79.94 103 VAL A O 1
ATOM 792 N N . ARG A 1 104 ? 21.346 -3.252 -9.487 1.00 74.31 104 ARG A N 1
ATOM 793 C CA . ARG A 1 104 ? 21.517 -4.654 -9.874 1.00 74.31 104 ARG A CA 1
ATOM 794 C C . ARG A 1 104 ? 21.019 -4.881 -11.299 1.00 74.31 104 ARG A C 1
ATOM 796 O O . ARG A 1 104 ? 19.856 -4.623 -11.608 1.00 74.31 104 ARG A O 1
ATOM 803 N N . GLY A 1 105 ? 21.891 -5.431 -12.139 1.00 76.00 105 GLY A N 1
ATOM 804 C CA . GLY A 1 105 ? 21.578 -5.807 -13.517 1.00 76.00 105 GLY A CA 1
ATOM 805 C C . GLY A 1 105 ? 21.740 -4.673 -14.530 1.00 76.00 105 GLY A C 1
ATOM 806 O O . GLY A 1 105 ? 22.364 -3.650 -14.266 1.00 76.00 105 GLY A O 1
ATOM 807 N N . ARG A 1 106 ? 21.199 -4.893 -15.732 1.00 80.69 106 ARG A N 1
ATOM 808 C CA . ARG A 1 106 ? 21.203 -3.914 -16.826 1.00 80.69 106 ARG A CA 1
ATOM 809 C C . ARG A 1 106 ? 19.866 -3.170 -16.886 1.00 80.69 106 ARG A C 1
ATOM 811 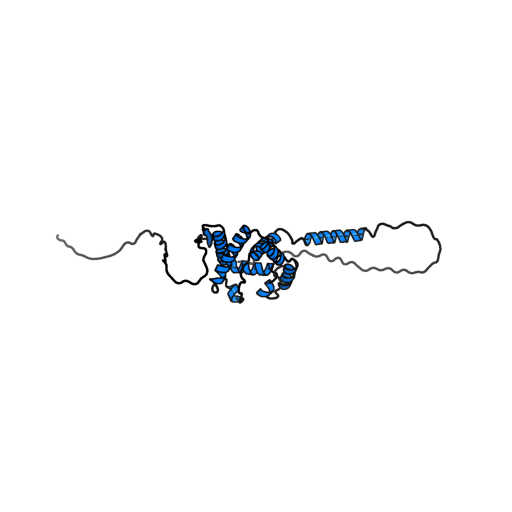O O . ARG A 1 106 ? 18.818 -3.765 -16.631 1.00 80.69 106 ARG A O 1
ATOM 818 N N . GLY A 1 107 ? 19.924 -1.898 -17.273 1.00 90.06 107 GLY A N 1
ATOM 819 C CA . GLY A 1 107 ? 18.763 -1.045 -17.534 1.00 90.06 107 GLY A CA 1
ATOM 820 C C . GLY A 1 107 ? 18.549 0.058 -16.499 1.00 90.06 107 GLY A C 1
ATOM 821 O O . GLY A 1 107 ? 19.329 0.217 -15.555 1.00 90.06 107 GLY A O 1
ATOM 822 N N . THR A 1 108 ? 17.476 0.818 -16.689 1.00 95.12 108 THR A N 1
ATOM 823 C CA . THR A 1 108 ? 17.122 1.982 -15.869 1.00 95.12 108 THR A CA 1
ATOM 824 C C . THR A 1 108 ? 15.739 1.859 -15.221 1.00 95.12 108 THR A C 1
ATOM 826 O O . THR A 1 108 ? 15.003 0.892 -15.444 1.00 95.12 108 THR A O 1
ATOM 829 N N . SER A 1 109 ? 15.371 2.827 -14.382 1.00 94.12 109 SER A N 1
ATOM 830 C CA . SER A 1 109 ? 13.999 3.010 -13.881 1.00 94.12 109 SER A CA 1
ATOM 831 C C . SER A 1 109 ? 12.977 3.140 -15.017 1.00 94.12 109 SER A C 1
ATOM 833 O O . SER A 1 109 ? 11.897 2.566 -14.928 1.00 94.12 109 SER A O 1
ATOM 835 N N . VAL A 1 110 ? 13.329 3.779 -16.136 1.00 96.50 110 VAL A N 1
ATOM 836 C CA . VAL A 1 110 ? 12.453 3.860 -17.320 1.00 96.50 110 VAL A CA 1
ATOM 837 C C . VAL A 1 110 ? 12.241 2.479 -17.953 1.00 96.50 110 VAL A C 1
ATOM 839 O O . VAL A 1 110 ? 11.125 2.145 -18.354 1.00 96.50 110 VAL A O 1
ATOM 842 N N . ASP A 1 111 ? 13.271 1.629 -17.993 1.00 94.75 111 ASP A N 1
ATOM 843 C CA . ASP A 1 111 ? 13.118 0.245 -18.467 1.00 94.75 111 ASP A CA 1
ATOM 844 C C . ASP A 1 111 ? 12.223 -0.589 -17.540 1.00 94.75 111 ASP A C 1
ATOM 846 O O . ASP A 1 111 ? 11.510 -1.482 -18.003 1.00 94.75 111 ASP A O 1
ATOM 850 N N . ASN A 1 112 ? 12.249 -0.314 -16.228 1.00 92.75 112 ASN A N 1
ATOM 851 C CA . ASN A 1 112 ? 11.292 -0.904 -15.292 1.00 92.75 112 ASN A CA 1
ATOM 852 C C . ASN A 1 112 ? 9.862 -0.497 -15.647 1.00 92.75 112 ASN A C 1
ATOM 854 O O . ASN A 1 112 ? 8.994 -1.356 -15.782 1.00 92.75 112 ASN A O 1
ATOM 858 N N . ASP A 1 113 ? 9.649 0.799 -15.838 1.00 95.88 113 ASP A N 1
ATOM 859 C CA . ASP A 1 113 ? 8.332 1.366 -16.088 1.00 95.88 113 ASP A CA 1
ATOM 860 C C . ASP A 1 113 ? 7.712 0.838 -17.376 1.00 95.88 113 ASP A C 1
ATOM 862 O O . ASP A 1 113 ? 6.549 0.429 -17.395 1.00 95.88 113 ASP A O 1
ATOM 866 N N . ARG A 1 114 ? 8.517 0.741 -18.438 1.00 95.44 114 ARG A N 1
ATOM 867 C CA . ARG A 1 114 ? 8.116 0.083 -19.686 1.00 95.44 114 ARG A CA 1
ATOM 868 C C . ARG A 1 114 ? 7.734 -1.372 -19.444 1.00 95.44 114 ARG A C 1
ATOM 870 O O . ARG A 1 114 ? 6.648 -1.784 -19.835 1.00 95.44 114 ARG A O 1
ATOM 877 N N . ARG A 1 115 ? 8.587 -2.143 -18.761 1.00 91.31 115 ARG A N 1
ATOM 878 C CA . ARG A 1 115 ? 8.337 -3.567 -18.495 1.00 91.31 115 ARG A CA 1
ATOM 879 C C . ARG A 1 115 ? 7.034 -3.793 -17.730 1.00 91.31 115 ARG A C 1
ATOM 881 O O . ARG A 1 115 ? 6.224 -4.612 -18.150 1.00 91.31 115 ARG A O 1
ATOM 888 N N . MET A 1 116 ? 6.820 -3.068 -16.636 1.00 91.94 116 MET A N 1
ATOM 889 C CA . MET A 1 116 ? 5.648 -3.263 -15.778 1.00 91.94 116 MET A CA 1
ATOM 890 C C . MET A 1 116 ? 4.349 -2.856 -16.481 1.00 91.94 116 MET A C 1
ATOM 892 O O . MET A 1 116 ? 3.339 -3.556 -16.380 1.00 91.94 116 MET A O 1
ATOM 896 N N . ARG A 1 117 ? 4.386 -1.800 -17.306 1.00 94.44 117 ARG A N 1
ATOM 897 C CA . ARG A 1 117 ? 3.253 -1.424 -18.167 1.00 94.44 117 ARG A CA 1
ATOM 898 C C . ARG A 1 117 ? 2.984 -2.434 -19.289 1.00 94.44 117 ARG A C 1
ATOM 900 O O . ARG A 1 117 ? 1.814 -2.617 -19.649 1.00 94.44 117 ARG A O 1
ATOM 907 N N . THR A 1 118 ? 4.023 -3.092 -19.810 1.00 92.38 118 THR A N 1
ATOM 908 C CA . THR A 1 118 ? 3.896 -4.189 -20.784 1.00 92.38 118 THR A CA 1
ATOM 909 C C . THR A 1 118 ? 3.257 -5.419 -20.151 1.00 92.38 118 THR A C 1
ATOM 911 O O . THR A 1 118 ? 2.307 -5.947 -20.719 1.00 92.38 118 THR A O 1
ATOM 914 N N . PHE A 1 119 ? 3.701 -5.830 -18.957 1.00 88.94 119 PHE A N 1
ATOM 915 C CA . PHE A 1 119 ? 3.061 -6.922 -18.212 1.00 88.94 119 PHE A CA 1
ATOM 916 C C . PHE A 1 119 ? 1.595 -6.614 -17.910 1.00 88.94 119 PHE A C 1
ATOM 918 O O . PHE A 1 119 ? 0.735 -7.483 -18.005 1.00 88.94 119 PHE A O 1
ATOM 925 N N . GLY A 1 120 ? 1.290 -5.355 -17.585 1.00 91.44 120 GLY A N 1
ATOM 926 C CA . GLY A 1 120 ? -0.089 -4.901 -17.448 1.00 91.44 120 GLY A CA 1
ATOM 927 C C . GLY A 1 120 ? -0.792 -5.416 -16.192 1.00 91.44 120 GLY A C 1
ATOM 928 O O . GLY A 1 120 ? -2.022 -5.370 -16.145 1.00 91.44 120 GLY A O 1
ATOM 929 N N . PHE A 1 121 ? -0.041 -5.849 -15.171 1.00 91.56 121 PHE A N 1
ATOM 930 C CA . PHE A 1 121 ? -0.594 -6.312 -13.894 1.00 91.56 121 PHE A CA 1
ATOM 931 C C . PHE A 1 121 ? -1.517 -5.282 -13.258 1.00 91.56 121 PHE A C 1
ATOM 933 O O . PHE A 1 121 ? -2.599 -5.639 -12.810 1.00 91.56 121 PHE A O 1
ATOM 940 N N . TYR A 1 122 ? -1.154 -3.998 -13.296 1.00 95.94 122 TYR A N 1
ATOM 941 C CA . TYR A 1 122 ? -2.006 -2.966 -12.716 1.00 95.94 122 TYR A CA 1
ATOM 942 C C . TYR A 1 122 ? -3.352 -2.829 -13.440 1.00 95.94 122 TYR A C 1
ATOM 944 O O . TYR A 1 122 ? -4.402 -2.812 -12.803 1.00 95.94 122 TYR A O 1
ATOM 952 N N . ARG A 1 123 ? -3.352 -2.857 -14.784 1.00 96.31 123 ARG A N 1
ATOM 953 C CA . ARG A 1 123 ? -4.601 -2.870 -15.569 1.00 96.31 123 ARG A CA 1
ATOM 954 C C . ARG A 1 123 ? -5.447 -4.106 -15.255 1.00 96.31 123 ARG A C 1
ATOM 956 O O . ARG A 1 123 ? -6.671 -4.024 -15.259 1.00 96.31 123 ARG A O 1
ATOM 963 N N . ALA A 1 124 ? -4.812 -5.256 -15.029 1.00 95.81 124 ALA A N 1
ATOM 964 C CA . ALA A 1 124 ? -5.506 -6.476 -14.634 1.00 95.81 124 ALA A CA 1
ATOM 965 C C . ALA A 1 124 ? -6.094 -6.368 -13.219 1.00 95.81 124 ALA A C 1
ATOM 967 O O . ALA A 1 124 ? -7.265 -6.685 -13.043 1.00 95.81 124 ALA A O 1
ATOM 968 N N . ALA A 1 125 ? -5.348 -5.831 -12.252 1.00 97.19 125 ALA A N 1
ATOM 969 C CA . ALA A 1 125 ? -5.813 -5.628 -10.883 1.00 97.19 125 ALA A CA 1
ATOM 970 C C . ALA A 1 125 ? -7.013 -4.673 -10.827 1.00 97.19 125 ALA A C 1
ATOM 972 O O . ALA A 1 125 ? -7.989 -4.955 -10.142 1.00 97.19 125 ALA A O 1
ATOM 973 N N . GLN A 1 126 ? -7.005 -3.602 -11.628 1.00 97.81 126 GLN A N 1
ATOM 974 C CA . GLN A 1 126 ? -8.153 -2.700 -11.770 1.00 97.81 126 GLN A CA 1
ATOM 975 C C . GLN A 1 126 ? -9.400 -3.405 -12.322 1.00 97.81 126 GLN A C 1
ATOM 977 O O . GLN A 1 126 ? -10.511 -3.109 -11.892 1.00 97.81 126 GLN A O 1
ATOM 982 N N . ARG A 1 127 ? -9.243 -4.335 -13.276 1.00 98.06 127 ARG A N 1
ATOM 983 C CA . ARG A 1 127 ? -10.371 -5.141 -13.773 1.00 98.06 127 ARG A CA 1
ATOM 984 C C . ARG A 1 127 ? -10.868 -6.121 -12.717 1.00 98.06 127 ARG A C 1
ATOM 986 O O . ARG A 1 127 ? -12.074 -6.276 -12.592 1.00 98.06 127 ARG A O 1
ATOM 993 N N . VAL A 1 128 ? -9.969 -6.753 -11.964 1.00 97.62 128 VAL A N 1
ATOM 994 C CA . VAL A 1 128 ? -10.350 -7.674 -10.883 1.00 97.62 128 VAL A CA 1
ATOM 995 C C . VAL A 1 128 ? -11.085 -6.930 -9.776 1.00 97.62 128 VAL A C 1
ATOM 997 O O . VAL A 1 128 ? -12.169 -7.357 -9.409 1.00 97.62 128 VAL A O 1
ATOM 1000 N N . ALA A 1 129 ? -10.577 -5.779 -9.326 1.00 97.50 129 ALA A N 1
ATOM 1001 C CA . ALA A 1 129 ? -11.212 -4.963 -8.290 1.00 97.50 129 ALA A CA 1
ATOM 1002 C C . ALA A 1 129 ? -12.673 -4.608 -8.618 1.00 97.50 129 ALA A C 1
ATOM 1004 O O . ALA A 1 129 ? -13.522 -4.617 -7.736 1.00 97.50 129 ALA A O 1
ATOM 1005 N N . LYS A 1 130 ? -12.977 -4.338 -9.896 1.00 97.25 130 LYS A N 1
ATOM 1006 C CA . LYS A 1 130 ? -14.340 -4.039 -10.372 1.00 97.25 130 LYS A CA 1
ATOM 1007 C C . LYS A 1 130 ? -15.290 -5.240 -10.363 1.00 97.25 130 LYS A C 1
ATOM 1009 O O . LYS A 1 130 ? -16.490 -5.035 -10.472 1.00 97.25 130 LYS A O 1
ATOM 1014 N N . ASN A 1 131 ? -14.759 -6.458 -10.302 1.00 97.31 131 ASN A N 1
ATOM 1015 C CA . ASN A 1 131 ? -15.521 -7.707 -10.370 1.00 97.31 131 ASN A CA 1
ATOM 1016 C C . ASN A 1 131 ? -15.425 -8.523 -9.070 1.00 97.31 131 ASN A C 1
ATOM 1018 O O . ASN A 1 131 ? -15.745 -9.709 -9.076 1.00 97.31 131 ASN A O 1
ATOM 1022 N N . LEU A 1 132 ? -14.941 -7.923 -7.978 1.00 96.56 132 LEU A N 1
ATOM 1023 C CA . LEU A 1 132 ? -14.971 -8.563 -6.667 1.00 96.56 132 LEU A CA 1
ATOM 1024 C C . LEU A 1 132 ? -16.411 -8.692 -6.172 1.00 96.56 132 LEU A C 1
ATOM 1026 O O . LEU A 1 132 ? -17.258 -7.847 -6.469 1.00 96.56 132 LEU A O 1
ATOM 1030 N N . ASP A 1 133 ? -16.666 -9.729 -5.381 1.00 98.00 133 ASP A N 1
ATOM 1031 C CA . ASP A 1 133 ? -17.891 -9.814 -4.599 1.00 98.00 133 ASP A CA 1
ATOM 1032 C C . ASP A 1 133 ? -17.953 -8.678 -3.561 1.00 98.00 133 ASP A C 1
ATOM 1034 O O . ASP A 1 133 ? -16.941 -8.059 -3.204 1.00 98.00 133 ASP A O 1
ATOM 1038 N N . ALA A 1 134 ? -19.166 -8.392 -3.088 1.00 97.69 134 ALA A N 1
ATOM 1039 C CA . ALA A 1 134 ? -19.423 -7.258 -2.210 1.00 97.69 134 ALA A CA 1
ATOM 1040 C C . ALA A 1 134 ? -18.655 -7.343 -0.882 1.00 97.69 134 ALA A C 1
ATOM 1042 O O . ALA A 1 134 ? -18.176 -6.316 -0.399 1.00 97.69 134 ALA A O 1
ATOM 1043 N N . ASP A 1 135 ? -18.494 -8.541 -0.317 1.00 97.19 135 ASP A N 1
ATOM 1044 C CA . ASP A 1 135 ? -17.839 -8.723 0.977 1.00 97.19 135 ASP A CA 1
ATOM 1045 C C . ASP A 1 135 ? -16.328 -8.523 0.870 1.00 97.19 135 ASP A C 1
ATOM 1047 O O . ASP A 1 135 ? -15.746 -7.763 1.650 1.00 97.19 135 ASP A O 1
ATOM 1051 N N . THR A 1 136 ? -15.689 -9.111 -0.143 1.00 97.31 136 THR A N 1
ATOM 1052 C CA . THR A 1 136 ? -14.259 -8.896 -0.402 1.00 97.31 136 THR A CA 1
ATOM 1053 C C . THR A 1 136 ? -13.969 -7.432 -0.718 1.00 97.31 136 THR A C 1
ATOM 1055 O O . THR A 1 136 ? -13.010 -6.854 -0.193 1.00 97.31 136 THR A O 1
ATOM 1058 N N . LEU A 1 137 ? -14.801 -6.803 -1.557 1.00 97.88 137 LEU A N 1
ATOM 1059 C CA . LEU A 1 137 ? -14.655 -5.387 -1.879 1.00 97.88 137 LEU A CA 1
ATOM 1060 C C . LEU A 1 137 ? -14.788 -4.520 -0.622 1.00 97.88 137 LEU A C 1
ATOM 1062 O O . LEU A 1 137 ? -13.979 -3.613 -0.434 1.00 97.88 137 LEU A O 1
ATOM 1066 N N . ARG A 1 138 ? -15.754 -4.821 0.254 1.00 97.88 138 ARG A N 1
ATOM 1067 C CA . ARG A 1 138 ? -15.969 -4.109 1.521 1.00 97.88 138 ARG A CA 1
ATOM 1068 C C . ARG A 1 138 ? -14.732 -4.157 2.419 1.00 97.88 138 ARG A C 1
ATOM 1070 O O . ARG A 1 138 ? -14.315 -3.112 2.914 1.00 97.88 138 ARG A O 1
ATOM 1077 N N . LEU A 1 139 ? -14.123 -5.329 2.605 1.00 98.19 139 LEU A N 1
ATOM 1078 C CA . LEU A 1 139 ? -12.929 -5.478 3.451 1.00 98.19 139 LEU A CA 1
ATOM 1079 C C . LEU A 1 139 ? -11.698 -4.779 2.857 1.00 98.19 139 LEU A C 1
ATOM 1081 O O . LEU A 1 139 ? -10.981 -4.070 3.566 1.00 98.19 139 LEU A O 1
ATOM 1085 N N . LEU A 1 140 ? -11.465 -4.923 1.547 1.00 98.06 140 LEU A N 1
ATOM 1086 C CA . LEU A 1 140 ? -10.362 -4.223 0.883 1.00 98.06 140 LEU A CA 1
ATOM 1087 C C . LEU A 1 140 ? -10.553 -2.708 0.914 1.00 98.06 140 LEU A C 1
ATOM 1089 O O . LEU A 1 140 ? -9.581 -1.986 1.127 1.00 98.06 140 LEU A O 1
ATOM 1093 N N . GLN A 1 141 ? -11.781 -2.225 0.722 1.00 98.44 141 GLN A N 1
ATOM 1094 C CA . GLN A 1 141 ? -12.080 -0.802 0.809 1.00 98.44 141 GLN A CA 1
ATOM 1095 C C . GLN A 1 141 ? -11.817 -0.275 2.221 1.00 98.44 141 GLN A C 1
ATOM 1097 O O . GLN A 1 141 ? -11.144 0.742 2.349 1.00 98.44 141 GLN A O 1
ATOM 1102 N N . ALA A 1 142 ? -12.222 -1.002 3.266 1.00 98.38 142 ALA A N 1
ATOM 1103 C CA . ALA A 1 142 ? -11.948 -0.606 4.646 1.00 98.38 142 ALA A CA 1
ATOM 1104 C C . ALA A 1 142 ? -10.439 -0.472 4.926 1.00 98.38 142 ALA A C 1
ATOM 1106 O O . ALA A 1 142 ? -9.999 0.530 5.491 1.00 98.38 142 ALA A O 1
ATOM 1107 N N . TYR A 1 143 ? -9.620 -1.411 4.435 1.00 98.62 143 TYR A N 1
ATOM 1108 C CA . TYR A 1 143 ? -8.158 -1.288 4.495 1.00 98.62 143 TYR A CA 1
ATOM 1109 C C . TYR A 1 143 ? -7.645 -0.032 3.782 1.00 98.62 143 TYR A C 1
ATOM 1111 O O . TYR A 1 143 ? -6.831 0.716 4.330 1.00 98.62 143 TYR A O 1
ATOM 1119 N N . CYS A 1 144 ? -8.134 0.230 2.567 1.00 98.56 144 CYS A N 1
ATOM 1120 C CA . CYS A 1 144 ? -7.766 1.424 1.808 1.00 98.56 144 CYS A CA 1
ATOM 1121 C C . CYS A 1 144 ? -8.147 2.704 2.559 1.00 98.56 144 CYS A C 1
ATOM 1123 O O . CYS A 1 144 ? -7.364 3.652 2.604 1.00 98.56 144 CYS A O 1
ATOM 1125 N N . ASP A 1 145 ? -9.323 2.728 3.180 1.00 98.50 145 ASP A N 1
ATOM 1126 C CA . ASP A 1 145 ? -9.816 3.869 3.943 1.00 98.50 145 ASP A CA 1
ATOM 1127 C C . ASP A 1 145 ? -8.925 4.158 5.154 1.00 98.50 145 ASP A C 1
ATOM 1129 O O . ASP A 1 145 ? -8.629 5.328 5.407 1.00 98.50 145 ASP A O 1
ATOM 1133 N N . GLY A 1 146 ? -8.416 3.119 5.824 1.00 98.06 146 GLY A N 1
ATOM 1134 C CA . GLY A 1 146 ? -7.435 3.231 6.906 1.00 98.06 146 GLY A CA 1
ATOM 1135 C C . GLY A 1 146 ? -6.103 3.825 6.448 1.00 98.06 146 GLY A C 1
ATOM 1136 O O . GLY A 1 146 ? -5.620 4.800 7.031 1.00 98.06 146 GLY A O 1
ATOM 1137 N N . VAL A 1 147 ? -5.544 3.306 5.347 1.00 98.25 147 VAL A N 1
ATOM 1138 C CA . VAL A 1 147 ? -4.319 3.850 4.724 1.00 98.25 147 VAL A CA 1
ATOM 1139 C C . VAL A 1 147 ? -4.509 5.325 4.359 1.00 98.25 147 VAL A C 1
ATOM 1141 O O . VAL A 1 147 ? -3.682 6.184 4.676 1.00 98.25 147 VAL A O 1
ATOM 1144 N N . ASN A 1 148 ? -5.632 5.640 3.718 1.00 98.00 148 ASN A N 1
ATOM 1145 C CA . ASN A 1 148 ? -5.943 6.989 3.267 1.00 98.00 148 ASN A CA 1
ATOM 1146 C C . ASN A 1 148 ? -6.198 7.942 4.440 1.00 98.00 148 ASN A C 1
ATOM 1148 O O . ASN A 1 148 ? -5.815 9.110 4.375 1.00 98.00 148 ASN A O 1
ATOM 1152 N N . ALA A 1 149 ? -6.812 7.468 5.524 1.00 96.94 149 ALA A N 1
ATOM 1153 C CA . ALA A 1 149 ? -7.003 8.250 6.738 1.00 96.94 149 ALA A CA 1
ATOM 1154 C C . ALA A 1 149 ? -5.665 8.636 7.377 1.00 96.94 149 ALA A C 1
ATOM 1156 O O . ALA A 1 149 ? -5.501 9.794 7.771 1.00 96.94 149 ALA A O 1
ATOM 1157 N N . TYR A 1 150 ? -4.692 7.719 7.413 1.00 96.38 150 TYR A N 1
ATOM 1158 C CA . TYR A 1 150 ? -3.346 8.027 7.889 1.00 96.38 150 TYR A CA 1
ATOM 1159 C C . TYR A 1 150 ? -2.698 9.148 7.064 1.00 96.38 150 TYR A C 1
ATOM 1161 O O . TYR A 1 150 ? -2.274 10.155 7.636 1.00 96.38 150 TYR A O 1
ATOM 1169 N N . PHE A 1 151 ? -2.681 9.026 5.731 1.00 95.38 151 PHE A N 1
ATOM 1170 C CA . PHE A 1 151 ? -2.064 10.034 4.859 1.00 95.38 151 PHE A CA 1
ATOM 1171 C C . PHE A 1 151 ? -2.796 11.382 4.866 1.00 95.38 151 PHE A C 1
ATOM 1173 O O . PHE A 1 151 ? -2.151 12.425 4.779 1.00 95.38 151 PHE A O 1
ATOM 1180 N N . ARG A 1 152 ? -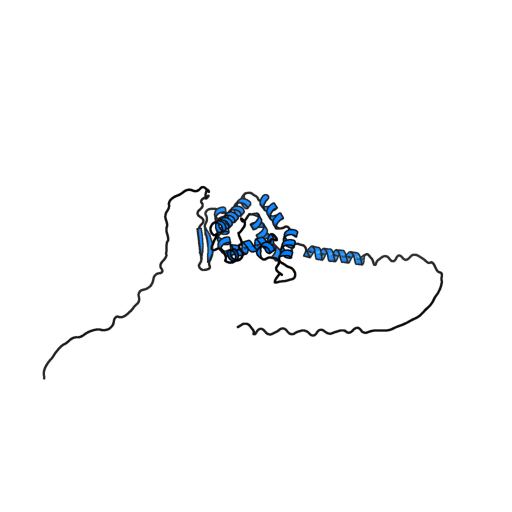4.128 11.396 5.015 1.00 95.00 152 ARG A N 1
ATOM 1181 C CA . ARG A 1 152 ? -4.889 12.648 5.168 1.00 95.00 152 ARG A CA 1
ATOM 1182 C C . ARG A 1 152 ? -4.561 13.365 6.475 1.00 95.00 152 ARG A C 1
ATOM 1184 O O . ARG A 1 152 ? -4.450 14.590 6.469 1.00 95.00 152 ARG A O 1
ATOM 1191 N N . LYS A 1 153 ? -4.435 12.617 7.578 1.00 93.94 153 LYS A N 1
ATOM 1192 C CA . LYS A 1 153 ? -4.158 13.169 8.912 1.00 93.94 153 LYS A CA 1
ATOM 1193 C C . LYS A 1 153 ? -2.716 13.667 9.033 1.00 93.94 153 LYS A C 1
ATOM 1195 O O . LYS A 1 153 ? -2.487 14.716 9.625 1.00 93.94 153 LYS A O 1
ATOM 1200 N N . HIS A 1 154 ? -1.761 12.951 8.445 1.00 91.56 154 HIS A N 1
ATOM 1201 C CA . HIS A 1 154 ? -0.333 13.252 8.551 1.00 91.56 154 HIS A CA 1
ATOM 1202 C C . HIS A 1 154 ? 0.198 13.828 7.239 1.00 91.56 154 HIS A C 1
ATOM 1204 O O . HIS A 1 154 ? 0.883 13.152 6.477 1.00 91.56 154 HIS A O 1
ATOM 1210 N N . LYS A 1 155 ? -0.121 15.095 6.952 1.00 86.25 155 LYS A N 1
ATOM 1211 C CA . LYS A 1 155 ? 0.467 15.791 5.794 1.00 86.25 155 LYS A CA 1
ATOM 1212 C C . LYS A 1 155 ? 1.934 16.153 6.032 1.00 86.25 155 LYS A C 1
ATOM 1214 O O . LYS A 1 155 ? 2.743 16.008 5.119 1.00 86.25 155 LYS A O 1
ATOM 1219 N N . SER A 1 156 ? 2.271 16.560 7.253 1.00 79.56 156 SER A N 1
ATOM 1220 C CA . SER A 1 156 ? 3.635 16.763 7.753 1.00 79.56 156 SER A CA 1
ATOM 1221 C C . SER A 1 156 ? 4.033 15.627 8.700 1.00 79.56 156 SER A C 1
ATOM 1223 O O . SER A 1 156 ? 3.165 14.976 9.285 1.00 79.56 156 SER A O 1
ATOM 1225 N N . GLY A 1 157 ? 5.336 15.360 8.839 1.00 79.25 157 GLY A N 1
ATOM 1226 C CA . GLY A 1 157 ? 5.828 14.323 9.758 1.00 79.25 157 GLY A CA 1
ATOM 1227 C C . GLY A 1 157 ? 5.677 12.893 9.232 1.00 79.25 157 GLY A C 1
ATOM 1228 O O . GLY A 1 157 ? 5.768 11.933 9.995 1.00 79.25 157 GLY A O 1
ATOM 1229 N N . ARG A 1 158 ? 5.463 12.739 7.919 1.00 88.25 158 ARG A N 1
ATOM 1230 C CA . ARG A 1 158 ? 5.587 11.447 7.227 1.00 88.25 158 ARG A CA 1
ATOM 1231 C C . ARG A 1 158 ? 7.056 11.025 7.188 1.00 88.25 158 ARG A C 1
ATOM 1233 O O . ARG A 1 158 ? 7.959 11.788 7.521 1.00 88.25 158 ARG A O 1
ATOM 1240 N N . HIS A 1 159 ? 7.312 9.812 6.700 1.00 93.38 159 HIS A N 1
ATOM 1241 C CA . HIS A 1 159 ? 8.673 9.362 6.414 1.00 93.38 159 HIS A CA 1
ATOM 1242 C C . HIS A 1 159 ? 9.452 10.429 5.618 1.00 93.38 159 HIS A C 1
ATOM 1244 O O . HIS A 1 159 ? 8.965 10.902 4.591 1.00 93.38 159 HIS A O 1
ATOM 1250 N N . TYR A 1 160 ? 10.676 10.756 6.053 1.00 92.25 160 TYR A N 1
ATOM 1251 C CA . TYR A 1 160 ? 11.456 11.913 5.574 1.00 92.25 160 TYR A CA 1
ATOM 1252 C C . TYR A 1 160 ? 11.612 11.996 4.043 1.00 92.25 160 TYR A C 1
ATOM 1254 O O . TYR A 1 160 ? 11.778 13.073 3.474 1.00 92.25 160 TYR A O 1
ATOM 1262 N N . LEU A 1 161 ? 11.570 10.850 3.354 1.00 92.88 161 LEU A N 1
ATOM 1263 C CA . LEU A 1 161 ? 11.654 10.781 1.894 1.00 92.88 161 LEU A CA 1
ATOM 1264 C C . LEU A 1 161 ? 10.439 11.376 1.175 1.00 92.88 161 LEU A C 1
ATOM 1266 O O . LEU A 1 161 ? 10.603 11.802 0.036 1.00 92.88 161 LEU A O 1
ATOM 1270 N N . PHE A 1 162 ? 9.259 11.436 1.800 1.00 93.12 162 PHE A N 1
ATOM 1271 C CA . PHE A 1 162 ? 8.120 12.145 1.214 1.00 93.12 162 PHE A CA 1
ATOM 1272 C C . PHE A 1 162 ? 8.418 13.639 1.103 1.00 93.12 162 PHE A C 1
ATOM 1274 O O . PHE A 1 162 ? 8.303 14.202 0.021 1.00 93.12 162 PHE A O 1
ATOM 1281 N N . GLU A 1 163 ? 8.887 14.250 2.191 1.00 90.50 163 GLU A N 1
ATOM 1282 C CA . GLU A 1 163 ? 9.216 15.677 2.232 1.00 90.50 163 GLU A CA 1
ATOM 1283 C C . GLU A 1 163 ? 10.427 15.993 1.344 1.00 90.50 163 GLU A C 1
ATOM 1285 O O . GLU A 1 163 ? 10.369 16.892 0.508 1.00 90.50 163 GLU A O 1
ATOM 1290 N N . ARG A 1 164 ? 11.499 15.193 1.435 1.00 91.38 164 ARG A N 1
ATOM 1291 C CA . ARG A 1 164 ? 12.726 15.396 0.645 1.00 91.38 164 ARG A CA 1
ATOM 1292 C C . ARG A 1 164 ? 12.497 15.343 -0.868 1.00 91.38 164 ARG A C 1
ATOM 1294 O O . ARG A 1 164 ? 13.225 15.996 -1.610 1.00 91.38 164 ARG A O 1
ATOM 1301 N N . LEU A 1 165 ? 11.554 14.521 -1.322 1.00 90.50 165 LEU A N 1
ATOM 1302 C CA . LEU A 1 165 ? 11.260 14.324 -2.743 1.00 90.50 165 LEU A CA 1
ATOM 1303 C C . LEU A 1 165 ? 9.997 15.075 -3.198 1.00 90.50 165 LEU A C 1
ATOM 1305 O O . LEU A 1 165 ? 9.613 14.935 -4.356 1.00 90.50 165 LEU A O 1
ATOM 1309 N N . GLY A 1 166 ? 9.346 15.845 -2.316 1.00 90.81 166 GLY A N 1
ATOM 1310 C CA . GLY A 1 166 ? 8.101 16.555 -2.629 1.00 90.81 166 GLY A CA 1
ATOM 1311 C C . GLY A 1 166 ? 6.967 15.622 -3.070 1.00 90.81 166 GLY A C 1
ATOM 1312 O O . GLY A 1 166 ? 6.224 15.943 -3.995 1.00 90.81 166 GLY A O 1
ATOM 1313 N N . LEU A 1 167 ? 6.877 14.432 -2.470 1.00 91.56 167 LEU A N 1
ATOM 1314 C CA . LEU A 1 167 ? 5.942 13.386 -2.880 1.00 91.56 167 LEU A CA 1
ATOM 1315 C C . LEU A 1 167 ? 4.615 13.485 -2.125 1.00 91.56 167 LEU A C 1
ATOM 1317 O O . LEU A 1 167 ? 4.563 13.379 -0.897 1.00 91.56 167 LEU A O 1
ATOM 1321 N N . GLU A 1 168 ? 3.529 13.536 -2.889 1.00 91.06 168 GLU A N 1
ATOM 1322 C CA . GLU A 1 168 ? 2.163 13.448 -2.379 1.00 91.06 168 GLU A CA 1
ATOM 1323 C C . GLU A 1 168 ? 1.528 12.099 -2.767 1.00 91.06 168 GLU A C 1
ATOM 1325 O O . GLU A 1 168 ? 1.396 11.801 -3.959 1.00 91.06 168 GLU A O 1
ATOM 1330 N N . PRO A 1 169 ? 1.178 11.244 -1.786 1.00 91.06 169 PRO A N 1
ATOM 1331 C CA . PRO A 1 169 ? 0.495 9.984 -2.029 1.00 91.06 169 PRO A CA 1
ATOM 1332 C C . PRO A 1 169 ? -0.860 10.191 -2.705 1.00 91.06 169 PRO A C 1
ATOM 1334 O O . PRO A 1 169 ? -1.706 10.944 -2.226 1.00 91.06 169 PRO A O 1
ATOM 1337 N N . GLU A 1 170 ? -1.087 9.458 -3.791 1.00 94.38 170 GLU A N 1
ATOM 1338 C CA . GLU A 1 170 ? -2.433 9.261 -4.330 1.00 94.38 170 GLU A CA 1
ATOM 1339 C C . GLU A 1 170 ? -3.240 8.354 -3.381 1.00 94.38 170 GLU A C 1
ATOM 1341 O O . GLU A 1 170 ? -2.642 7.501 -2.713 1.00 94.38 170 GLU A O 1
ATOM 1346 N N . PRO A 1 171 ? -4.579 8.496 -3.326 1.00 96.25 171 PRO A N 1
ATOM 1347 C CA . PRO A 1 171 ? -5.417 7.605 -2.536 1.00 96.25 171 PRO A CA 1
ATOM 1348 C C . PRO A 1 171 ? -5.202 6.141 -2.920 1.00 96.25 171 PRO A C 1
ATOM 1350 O O . PRO A 1 171 ? -5.258 5.779 -4.095 1.00 96.25 171 PRO A O 1
ATOM 1353 N N . TRP A 1 172 ? -4.992 5.305 -1.911 1.00 97.88 172 TRP A N 1
ATOM 1354 C CA . TRP A 1 172 ? -4.900 3.862 -2.041 1.00 97.88 172 TRP A CA 1
ATOM 1355 C C . TRP A 1 172 ? -6.265 3.273 -2.396 1.00 97.88 172 TRP A C 1
ATOM 1357 O O . TRP A 1 172 ? -7.292 3.699 -1.860 1.00 97.88 172 TRP A O 1
ATOM 1367 N N . THR A 1 173 ? -6.272 2.292 -3.294 1.00 98.31 173 THR A N 1
ATOM 1368 C CA . THR A 1 173 ? -7.479 1.659 -3.839 1.00 98.31 173 THR A CA 1
ATOM 1369 C C . THR A 1 173 ? -7.430 0.134 -3.704 1.00 98.31 173 THR A C 1
ATOM 1371 O O . THR A 1 173 ? -6.343 -0.445 -3.611 1.00 98.31 173 THR A O 1
ATOM 1374 N N . PRO A 1 174 ? -8.576 -0.574 -3.784 1.00 98.38 174 PRO A N 1
ATOM 137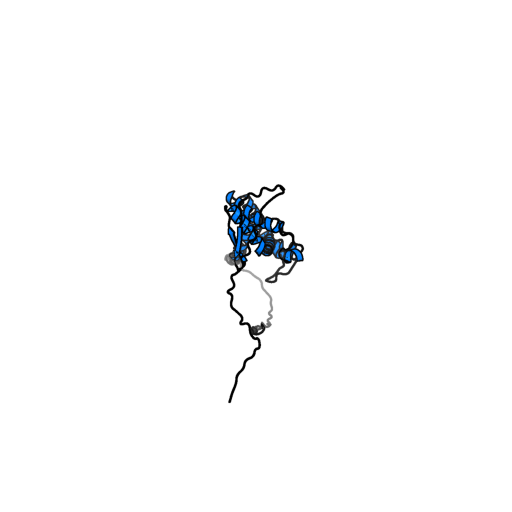5 C CA . PRO A 1 174 ? -8.587 -2.040 -3.754 1.00 98.38 174 PRO A CA 1
ATOM 1376 C C . PRO A 1 174 ? -7.708 -2.688 -4.839 1.00 98.38 174 PRO A C 1
ATOM 1378 O O . PRO A 1 174 ? -7.103 -3.738 -4.617 1.00 98.38 174 PRO A O 1
ATOM 1381 N N . ALA A 1 175 ? -7.569 -2.039 -6.002 1.00 98.25 175 ALA A N 1
ATOM 1382 C CA . ALA A 1 175 ? -6.669 -2.489 -7.063 1.00 98.25 175 ALA A CA 1
ATOM 1383 C C . ALA A 1 175 ? -5.192 -2.460 -6.631 1.00 98.25 175 ALA A C 1
ATOM 1385 O O . ALA A 1 175 ? -4.419 -3.331 -7.037 1.00 98.25 175 ALA A O 1
ATOM 1386 N N . ASP A 1 176 ? -4.802 -1.499 -5.792 1.00 97.88 176 ASP A N 1
ATOM 1387 C CA . ASP A 1 176 ? -3.440 -1.384 -5.271 1.00 97.88 176 ASP A CA 1
ATOM 1388 C C . ASP A 1 176 ? -3.132 -2.506 -4.265 1.00 97.88 176 ASP A C 1
ATOM 1390 O O . ASP A 1 176 ? -2.023 -3.045 -4.270 1.00 97.88 176 ASP A O 1
ATOM 1394 N N . CYS A 1 177 ? -4.117 -2.949 -3.474 1.00 97.06 177 CYS A N 1
ATOM 1395 C CA . CYS A 1 177 ? -3.985 -4.138 -2.620 1.00 97.06 177 CYS A CA 1
ATOM 1396 C C . CYS A 1 177 ? -3.746 -5.406 -3.451 1.00 97.06 177 CYS A C 1
ATOM 1398 O O . CYS A 1 177 ? -2.777 -6.135 -3.220 1.00 97.06 177 CYS A O 1
ATOM 1400 N N . ILE A 1 178 ? -4.590 -5.640 -4.463 1.00 96.94 178 ILE A N 1
ATOM 1401 C CA . ILE A 1 178 ? -4.496 -6.813 -5.346 1.00 96.94 178 ILE A CA 1
ATOM 1402 C C . ILE A 1 178 ? -3.136 -6.849 -6.046 1.00 96.94 178 ILE A C 1
ATOM 1404 O O . ILE A 1 178 ? -2.450 -7.872 -6.043 1.00 96.94 178 ILE A O 1
ATOM 1408 N N . VAL A 1 179 ? -2.721 -5.724 -6.638 1.00 96.06 179 VAL A N 1
ATOM 1409 C CA . VAL A 1 179 ? -1.469 -5.681 -7.396 1.00 96.06 179 VAL A CA 1
ATOM 1410 C C . VAL A 1 179 ? -0.246 -5.836 -6.488 1.00 96.06 179 VAL A C 1
ATOM 1412 O O . VAL A 1 179 ? 0.746 -6.432 -6.906 1.00 96.06 179 VAL A O 1
ATOM 1415 N N . SER A 1 180 ? -0.319 -5.347 -5.246 1.00 94.12 180 SER A N 1
ATOM 1416 C CA . SER A 1 180 ? 0.746 -5.511 -4.251 1.00 94.12 180 SER A CA 1
ATOM 1417 C C . SER A 1 180 ? 0.919 -6.979 -3.864 1.00 94.12 180 SER A C 1
ATOM 1419 O O . SER A 1 180 ? 2.047 -7.471 -3.820 1.00 94.12 180 SER A O 1
ATOM 1421 N N . TRP A 1 181 ? -0.185 -7.711 -3.683 1.00 92.00 181 TRP A N 1
ATOM 1422 C CA . TRP A 1 181 ? -0.142 -9.158 -3.466 1.00 92.00 181 TRP A CA 1
ATOM 1423 C C . TRP A 1 181 ? 0.439 -9.909 -4.673 1.00 92.00 181 TRP A C 1
ATOM 1425 O O . TRP A 1 181 ? 1.329 -10.746 -4.529 1.00 92.00 181 TRP A O 1
ATOM 1435 N N . TRP A 1 182 ? 0.013 -9.574 -5.893 1.00 91.50 182 TRP A N 1
ATOM 1436 C CA . TRP A 1 182 ? 0.562 -10.198 -7.102 1.00 91.50 182 TRP A CA 1
ATOM 1437 C C . TRP A 1 182 ? 2.041 -9.897 -7.322 1.00 91.50 182 TRP A C 1
ATOM 1439 O O . TRP A 1 182 ? 2.765 -10.736 -7.856 1.00 91.50 182 TRP A O 1
ATOM 1449 N N . HIS A 1 183 ? 2.516 -8.722 -6.911 1.00 88.62 183 HIS A N 1
ATOM 1450 C CA . HIS A 1 183 ? 3.937 -8.411 -6.977 1.00 88.62 183 HIS A CA 1
ATOM 1451 C C . HIS A 1 183 ? 4.767 -9.343 -6.095 1.00 88.62 183 HIS A C 1
ATOM 1453 O O . HIS A 1 183 ? 5.828 -9.789 -6.527 1.00 88.62 183 HIS A O 1
ATOM 1459 N N . LEU A 1 184 ? 4.260 -9.710 -4.914 1.00 85.94 184 LEU A N 1
ATOM 1460 C CA . LEU A 1 184 ? 4.907 -10.711 -4.070 1.00 85.94 184 LEU A CA 1
ATOM 1461 C C . LEU A 1 184 ? 5.002 -12.072 -4.783 1.00 85.94 184 LEU A C 1
ATOM 1463 O O . LEU A 1 184 ? 6.042 -12.726 -4.734 1.00 85.94 184 LEU A O 1
ATOM 1467 N N . ALA A 1 185 ? 3.959 -12.475 -5.511 1.00 82.12 185 ALA A N 1
ATOM 1468 C CA . ALA A 1 185 ? 3.959 -13.735 -6.257 1.00 82.12 185 ALA A CA 1
ATOM 1469 C C . ALA A 1 185 ? 5.062 -13.807 -7.337 1.00 82.12 185 ALA A C 1
ATOM 1471 O O . ALA A 1 185 ? 5.577 -14.890 -7.617 1.00 82.12 185 ALA A O 1
ATOM 1472 N N . GLN A 1 186 ? 5.502 -12.667 -7.887 1.00 78.00 186 GLN A N 1
ATOM 1473 C CA . GLN A 1 186 ? 6.583 -12.617 -8.887 1.00 78.00 186 GLN A CA 1
ATOM 1474 C C . GLN A 1 186 ? 7.945 -13.075 -8.345 1.00 78.00 186 GLN A C 1
ATOM 1476 O O . GLN A 1 186 ? 8.833 -13.418 -9.127 1.00 78.00 186 GLN A O 1
ATOM 1481 N N . PHE A 1 187 ? 8.143 -13.083 -7.022 1.00 73.50 187 PHE A N 1
ATOM 1482 C CA . PHE A 1 187 ? 9.364 -13.633 -6.428 1.00 73.50 187 PHE A CA 1
ATOM 1483 C C . PHE A 1 187 ? 9.417 -15.159 -6.520 1.00 73.50 187 PHE A C 1
ATOM 1485 O O . PHE A 1 187 ? 10.507 -15.726 -6.593 1.00 73.50 187 PHE A O 1
ATOM 1492 N N . PHE A 1 188 ? 8.255 -15.815 -6.537 1.00 78.31 188 PHE A N 1
ATOM 1493 C CA . PHE A 1 188 ? 8.145 -17.273 -6.530 1.00 78.31 188 PHE A CA 1
ATOM 1494 C C . PHE A 1 188 ? 8.044 -17.871 -7.934 1.00 78.31 188 PHE A C 1
ATOM 1496 O O . PHE A 1 188 ? 8.380 -19.038 -8.124 1.00 78.31 188 PHE A O 1
ATOM 1503 N N . GLY A 1 189 ? 7.640 -17.082 -8.931 1.00 69.56 189 GLY A N 1
ATOM 1504 C CA . GLY A 1 189 ? 7.580 -17.519 -10.320 1.00 69.56 189 GLY A CA 1
ATOM 1505 C C . GLY A 1 189 ? 7.800 -16.358 -11.290 1.00 69.56 189 GLY A C 1
ATOM 1506 O O . GLY A 1 189 ? 7.253 -15.275 -11.075 1.00 69.56 189 GLY A O 1
ATOM 1507 N N . PRO A 1 190 ? 8.595 -16.546 -12.361 1.00 62.94 190 PRO A N 1
ATOM 1508 C CA . PRO A 1 190 ? 8.697 -15.546 -13.413 1.00 62.94 190 PRO A CA 1
ATOM 1509 C C . PRO A 1 190 ? 7.333 -15.327 -14.087 1.00 62.94 190 PRO A C 1
ATOM 1511 O O . PRO A 1 190 ? 6.443 -16.169 -14.041 1.00 62.94 190 PRO A O 1
ATOM 1514 N N . ASP A 1 191 ? 7.215 -14.204 -14.782 1.00 65.25 191 ASP A N 1
ATOM 1515 C CA . ASP A 1 191 ? 6.100 -13.705 -15.598 1.00 65.25 191 ASP A CA 1
ATOM 1516 C C . ASP A 1 191 ? 5.737 -14.595 -16.814 1.00 65.25 191 ASP A C 1
ATOM 1518 O O . ASP A 1 191 ? 5.269 -14.100 -17.837 1.00 65.25 191 ASP A O 1
ATOM 1522 N N . GLY A 1 192 ? 6.023 -15.901 -16.761 1.00 61.28 192 GLY A N 1
ATOM 1523 C CA . GLY A 1 192 ? 5.860 -16.860 -17.860 1.00 61.28 192 GLY A CA 1
ATOM 1524 C C . GLY A 1 192 ? 6.820 -16.640 -19.039 1.00 61.28 192 GLY A C 1
ATOM 1525 O O . GLY A 1 192 ? 6.958 -17.500 -19.907 1.00 61.28 192 GLY A O 1
ATOM 1526 N N . THR A 1 193 ? 7.555 -15.523 -19.087 1.00 63.38 193 THR A N 1
ATOM 1527 C CA . THR A 1 193 ? 8.460 -15.212 -20.205 1.00 63.38 193 THR A CA 1
ATOM 1528 C C . THR A 1 193 ? 9.666 -16.139 -20.286 1.00 63.38 193 THR A C 1
ATOM 1530 O O . THR A 1 193 ? 10.169 -16.379 -21.384 1.00 63.38 193 THR A O 1
ATOM 1533 N N . ARG A 1 194 ? 10.119 -16.723 -19.171 1.00 60.97 194 ARG A N 1
ATOM 1534 C CA . ARG A 1 194 ? 11.152 -17.773 -19.204 1.00 60.97 194 ARG A CA 1
ATOM 1535 C C . ARG A 1 194 ? 10.668 -19.034 -19.918 1.00 60.97 194 ARG A C 1
ATOM 1537 O O . ARG A 1 194 ? 11.426 -19.583 -20.718 1.00 60.97 194 ARG A O 1
ATOM 1544 N N . ASP A 1 195 ? 9.411 -19.415 -19.720 1.00 68.00 195 ASP A N 1
ATOM 1545 C CA . ASP A 1 195 ? 8.814 -20.569 -20.397 1.00 68.00 195 ASP A CA 1
ATOM 1546 C C . ASP A 1 195 ? 8.619 -20.281 -21.889 1.00 68.00 195 ASP A C 1
ATOM 1548 O O . ASP A 1 195 ? 8.843 -21.151 -22.732 1.00 68.00 195 ASP A O 1
ATOM 1552 N N . LEU A 1 196 ? 8.322 -19.025 -22.245 1.00 65.81 196 LEU A N 1
ATOM 1553 C CA . LEU A 1 196 ? 8.295 -18.573 -23.639 1.00 65.81 196 LEU A CA 1
ATOM 1554 C C . LEU A 1 196 ? 9.682 -18.602 -24.294 1.00 65.81 196 LEU A C 1
ATOM 1556 O O . LEU A 1 196 ? 9.794 -18.996 -25.453 1.00 65.81 196 LEU A O 1
ATOM 1560 N N . VAL A 1 197 ? 10.750 -18.219 -23.584 1.00 68.38 197 VAL A N 1
ATOM 1561 C CA . VAL A 1 197 ? 12.127 -18.315 -24.104 1.00 68.38 197 VAL A CA 1
ATOM 1562 C C . VAL A 1 197 ? 12.520 -19.775 -24.315 1.00 68.38 197 VAL A C 1
ATOM 1564 O O . VAL A 1 197 ? 13.041 -20.108 -25.380 1.00 68.38 197 VAL A O 1
ATOM 1567 N N . ALA A 1 198 ? 12.225 -20.653 -23.353 1.00 68.81 198 ALA A N 1
ATOM 1568 C CA . ALA A 1 198 ? 12.450 -22.089 -23.497 1.00 68.81 198 ALA A CA 1
ATOM 1569 C C . ALA A 1 198 ? 11.677 -22.655 -24.703 1.00 68.81 198 ALA A C 1
ATOM 1571 O O . ALA A 1 198 ? 12.264 -23.320 -25.559 1.00 68.81 198 ALA A O 1
ATOM 1572 N N . SER A 1 199 ? 10.399 -22.296 -24.840 1.00 69.38 199 SER A N 1
ATOM 1573 C CA . SER A 1 199 ? 9.548 -22.703 -25.965 1.00 69.38 199 SER A CA 1
ATOM 1574 C C . SER A 1 199 ? 10.072 -22.185 -27.308 1.00 69.38 199 SER A C 1
ATOM 1576 O O . SER A 1 199 ? 10.091 -22.915 -28.299 1.00 69.38 199 SER A O 1
ATOM 1578 N N . ARG A 1 200 ? 10.569 -20.943 -27.360 1.00 70.56 200 ARG A N 1
ATOM 1579 C CA . ARG A 1 200 ? 11.113 -20.329 -28.581 1.00 70.56 200 ARG A CA 1
ATOM 1580 C C . ARG A 1 200 ? 12.445 -20.952 -29.000 1.00 70.56 200 ARG A C 1
ATOM 1582 O O . ARG A 1 200 ? 12.669 -21.142 -30.192 1.00 70.56 200 ARG A O 1
ATOM 1589 N N . MET A 1 201 ? 13.299 -21.318 -28.044 1.00 71.12 201 MET A N 1
ATOM 1590 C CA . MET A 1 201 ? 14.538 -22.062 -28.310 1.00 71.12 201 MET A CA 1
ATOM 1591 C C . MET A 1 201 ? 14.243 -23.473 -28.833 1.00 71.12 201 MET A C 1
ATOM 1593 O O . MET A 1 201 ? 14.862 -23.917 -29.800 1.00 71.12 201 MET A O 1
ATOM 1597 N N . GLN A 1 202 ? 13.245 -24.154 -28.262 1.00 70.25 202 GLN A N 1
ATOM 1598 C CA . GLN A 1 202 ? 12.794 -25.461 -28.747 1.00 70.25 202 GLN A CA 1
ATOM 1599 C C . GLN A 1 202 ? 12.171 -25.377 -30.149 1.00 70.25 202 GLN A C 1
ATOM 1601 O O . GLN A 1 202 ? 12.443 -26.233 -30.992 1.00 70.25 202 GLN A O 1
ATOM 1606 N N . ALA A 1 203 ? 11.383 -24.337 -30.436 1.00 69.69 203 ALA A N 1
ATOM 1607 C CA . ALA A 1 203 ? 10.818 -24.101 -31.764 1.00 69.69 203 ALA A CA 1
ATOM 1608 C C . ALA A 1 203 ? 11.903 -23.767 -32.807 1.00 69.69 203 ALA A C 1
ATOM 1610 O O . ALA A 1 203 ? 11.872 -24.295 -33.919 1.00 69.69 203 ALA A O 1
ATOM 1611 N N . GLY A 1 204 ? 12.906 -22.960 -32.437 1.00 64.25 204 GLY A N 1
ATOM 1612 C CA . GLY A 1 204 ? 14.047 -22.624 -33.297 1.00 64.25 204 GLY A CA 1
ATOM 1613 C C . GLY A 1 204 ? 14.950 -23.822 -33.618 1.00 64.25 204 GLY A C 1
ATOM 1614 O O . GLY A 1 204 ? 15.415 -23.958 -34.748 1.00 64.25 204 GLY A O 1
ATOM 1615 N N . GLY A 1 205 ? 15.136 -24.745 -32.667 1.00 57.09 205 GLY A N 1
ATOM 1616 C CA . GLY A 1 205 ? 15.891 -25.986 -32.883 1.00 57.09 205 GLY A CA 1
ATOM 1617 C C . GLY A 1 205 ? 15.209 -26.972 -33.841 1.00 57.09 205 GLY A C 1
ATOM 1618 O O . GLY A 1 205 ? 15.885 -27.659 -34.609 1.00 57.09 205 GLY A O 1
ATOM 1619 N N . ARG A 1 206 ? 13.869 -27.006 -33.872 1.00 53.91 206 ARG A N 1
ATOM 1620 C CA . ARG A 1 206 ? 13.100 -27.887 -34.776 1.00 53.91 206 ARG A CA 1
ATOM 1621 C C . ARG A 1 206 ? 13.141 -27.440 -36.243 1.00 53.91 206 ARG A C 1
ATOM 1623 O O . ARG A 1 206 ? 13.013 -28.282 -37.130 1.00 53.91 206 ARG A O 1
ATOM 1630 N N . GLY A 1 207 ? 13.372 -26.152 -36.514 1.00 50.06 207 GLY A N 1
ATOM 1631 C CA . GLY A 1 207 ? 13.557 -25.634 -37.877 1.00 50.06 207 GLY A CA 1
ATOM 1632 C C . GLY A 1 207 ? 14.881 -26.071 -38.517 1.00 50.06 207 GLY A C 1
ATOM 1633 O O . GLY A 1 207 ? 14.914 -26.424 -39.692 1.00 50.06 207 GLY A O 1
ATOM 1634 N N . ALA A 1 208 ? 15.961 -26.139 -37.732 1.00 50.03 208 ALA A N 1
ATOM 1635 C CA . ALA A 1 208 ? 17.290 -26.520 -38.224 1.00 50.03 208 ALA A CA 1
ATOM 1636 C C . ALA A 1 208 ? 17.439 -28.029 -38.516 1.00 50.03 208 ALA A C 1
ATOM 1638 O O . ALA A 1 208 ? 18.292 -28.420 -39.315 1.00 50.03 208 ALA A O 1
ATOM 1639 N N . ALA A 1 209 ? 16.608 -28.875 -37.895 1.00 47.97 209 ALA A N 1
ATOM 1640 C CA . ALA A 1 209 ? 16.611 -30.324 -38.109 1.00 47.97 209 ALA A CA 1
ATOM 1641 C C . ALA A 1 209 ? 15.797 -30.758 -39.345 1.00 47.97 209 ALA A C 1
ATOM 1643 O O . ALA A 1 209 ? 16.137 -31.752 -39.980 1.00 47.97 209 ALA A O 1
ATOM 1644 N N . ARG A 1 210 ? 14.768 -29.995 -39.747 1.00 48.69 210 ARG A N 1
ATOM 1645 C CA . ARG A 1 210 ? 13.952 -30.305 -40.940 1.00 48.69 210 ARG A CA 1
ATOM 1646 C C . ARG A 1 210 ? 14.655 -30.037 -42.279 1.00 48.69 210 ARG A C 1
ATOM 1648 O O . ARG A 1 210 ? 14.196 -30.533 -43.298 1.00 48.69 210 ARG A O 1
ATOM 1655 N N . GLY A 1 211 ? 15.772 -29.305 -42.286 1.00 43.88 211 GLY A N 1
ATOM 1656 C CA . GLY A 1 211 ? 16.537 -28.991 -43.502 1.00 43.88 211 GLY A CA 1
ATOM 1657 C C . GLY A 1 211 ? 17.598 -30.023 -43.914 1.00 43.88 211 GLY A C 1
ATOM 1658 O O . GLY A 1 211 ? 18.263 -29.816 -44.922 1.00 43.88 211 GLY A O 1
ATOM 1659 N N . ARG A 1 212 ? 17.803 -31.113 -43.156 1.00 47.34 212 ARG A N 1
ATOM 1660 C CA . ARG A 1 212 ? 18.877 -32.102 -43.416 1.00 47.34 212 ARG A CA 1
ATOM 1661 C C . ARG A 1 212 ? 18.367 -33.533 -43.586 1.00 47.34 212 ARG A C 1
ATOM 1663 O O . ARG A 1 212 ? 18.943 -34.464 -43.035 1.00 47.34 212 ARG A O 1
ATOM 1670 N N . GLY A 1 213 ? 17.276 -33.717 -44.321 1.00 44.62 213 GLY A N 1
ATOM 1671 C CA . GLY A 1 213 ? 16.671 -35.041 -44.463 1.00 44.62 213 GLY A CA 1
ATOM 1672 C C . GLY A 1 213 ? 15.790 -35.203 -45.691 1.00 44.62 213 GLY A C 1
ATOM 1673 O O . GLY A 1 213 ? 14.651 -35.623 -45.544 1.00 44.62 213 GLY A O 1
ATOM 1674 N N . ARG A 1 214 ? 16.286 -34.845 -46.884 1.00 39.50 214 ARG A N 1
ATOM 1675 C CA . ARG A 1 214 ? 15.764 -35.358 -48.166 1.00 39.50 214 ARG A CA 1
ATOM 1676 C C . ARG A 1 214 ? 16.724 -35.026 -49.315 1.00 39.50 214 ARG A C 1
ATOM 1678 O O . ARG A 1 214 ? 16.484 -34.121 -50.102 1.00 39.50 214 ARG A O 1
ATOM 1685 N N . ALA A 1 215 ? 17.850 -35.734 -49.387 1.00 39.00 215 ALA A N 1
ATOM 1686 C CA . ALA A 1 215 ? 18.552 -35.883 -50.659 1.00 39.00 215 ALA A CA 1
ATOM 1687 C C . ALA A 1 215 ? 17.895 -37.072 -51.369 1.00 39.00 215 ALA A C 1
ATOM 1689 O O . ALA A 1 215 ? 18.225 -38.223 -51.093 1.00 39.00 215 ALA A O 1
ATOM 1690 N N . GLU A 1 216 ? 16.880 -36.792 -52.187 1.00 39.22 216 GLU A N 1
ATOM 1691 C CA . GLU A 1 216 ? 16.315 -37.786 -53.097 1.00 39.22 216 GLU A CA 1
ATOM 1692 C C . GLU A 1 216 ? 17.375 -38.159 -54.136 1.00 39.22 216 GLU A C 1
ATOM 1694 O O . GLU A 1 216 ? 17.834 -37.333 -54.922 1.00 39.22 216 GLU A O 1
ATOM 1699 N N . THR A 1 217 ? 17.772 -39.425 -54.114 1.00 40.16 217 THR A N 1
ATOM 1700 C CA . THR A 1 217 ? 18.458 -40.105 -55.208 1.00 40.16 217 THR A CA 1
ATOM 1701 C C . THR A 1 217 ? 17.515 -40.197 -56.411 1.00 40.16 217 THR A C 1
ATOM 1703 O O . THR A 1 217 ? 16.528 -40.929 -56.361 1.00 40.16 217 THR A O 1
ATOM 1706 N N . GLY A 1 218 ? 17.822 -39.470 -57.487 1.00 31.42 218 GLY A N 1
ATOM 1707 C CA . GLY A 1 218 ? 17.207 -39.608 -58.813 1.00 31.42 218 GLY A CA 1
ATOM 1708 C C . GLY A 1 218 ? 18.292 -39.785 -59.888 1.00 31.42 218 GLY A C 1
ATOM 1709 O O . GLY A 1 218 ? 19.407 -39.298 -59.689 1.00 31.42 218 GLY A O 1
ATOM 1710 N N . PRO A 1 219 ? 18.025 -40.523 -60.982 1.00 38.06 219 PRO A N 1
ATOM 1711 C CA . PRO A 1 219 ? 19.063 -41.225 -61.727 1.00 38.06 219 PRO A CA 1
ATOM 1712 C C . PRO A 1 219 ? 19.772 -40.370 -62.788 1.00 38.06 219 PRO A C 1
ATOM 1714 O O . PRO A 1 219 ? 19.171 -39.543 -63.465 1.00 38.06 219 PRO A O 1
ATOM 1717 N N . ASP A 1 220 ? 21.066 -40.658 -62.921 1.00 38.22 220 ASP A N 1
ATOM 1718 C CA . ASP A 1 220 ? 21.887 -40.677 -64.137 1.00 38.22 220 ASP A CA 1
ATOM 1719 C C . ASP A 1 220 ? 21.629 -39.624 -65.237 1.00 38.22 220 ASP A C 1
ATOM 1721 O O . ASP A 1 220 ? 20.772 -39.781 -66.107 1.00 38.22 220 ASP A O 1
ATOM 1725 N N . ARG A 1 221 ? 22.527 -38.631 -65.323 1.00 36.28 221 ARG A N 1
ATOM 1726 C CA . ARG A 1 221 ? 22.977 -38.074 -66.611 1.00 36.28 221 ARG A CA 1
ATOM 1727 C C . ARG A 1 221 ? 24.485 -37.823 -66.589 1.00 36.28 221 ARG A C 1
ATOM 1729 O O . ARG A 1 221 ? 24.979 -36.899 -65.951 1.00 36.28 221 ARG A O 1
ATOM 1736 N N . LYS A 1 222 ? 25.205 -38.672 -67.326 1.00 34.91 222 LYS A N 1
ATOM 1737 C CA . LYS A 1 222 ? 26.609 -38.502 -67.721 1.00 34.91 222 LYS A CA 1
ATOM 1738 C C . LYS A 1 222 ? 26.779 -37.411 -68.792 1.00 34.91 222 LYS A C 1
ATOM 1740 O O . LYS A 1 222 ? 25.872 -37.181 -69.587 1.00 34.91 222 LYS A O 1
ATOM 1745 N N . ARG A 1 223 ? 28.037 -36.940 -68.878 1.00 32.47 223 ARG A N 1
ATOM 1746 C CA . ARG A 1 223 ? 28.711 -36.002 -69.817 1.00 32.47 223 ARG A CA 1
ATOM 1747 C C . ARG A 1 223 ? 28.632 -34.518 -69.441 1.00 32.47 223 ARG A C 1
ATOM 1749 O O . ARG A 1 223 ? 27.561 -34.041 -69.119 1.00 32.47 223 ARG A O 1
ATOM 1756 N N . ALA A 1 224 ? 29.680 -33.703 -69.575 1.00 32.38 224 ALA A N 1
ATOM 1757 C CA . ALA A 1 224 ? 31.125 -33.854 -69.827 1.00 32.38 224 ALA A CA 1
ATOM 1758 C C . ALA A 1 224 ? 31.750 -32.433 -69.782 1.00 32.38 224 ALA A C 1
ATOM 1760 O O . ALA A 1 224 ? 31.010 -31.467 -69.926 1.00 32.38 224 ALA A O 1
ATOM 1761 N N . GLN A 1 225 ? 33.092 -32.364 -69.725 1.00 34.12 225 GLN A N 1
ATOM 1762 C CA . GLN A 1 225 ? 34.008 -31.196 -69.816 1.00 34.12 225 GLN A CA 1
ATOM 1763 C C . GLN A 1 225 ? 34.331 -30.544 -68.453 1.00 34.12 225 GLN A C 1
ATOM 1765 O O . GLN A 1 225 ? 33.468 -29.943 -67.832 1.00 34.12 225 GLN A O 1
ATOM 1770 N N . ALA A 1 226 ? 35.483 -30.812 -67.812 1.00 30.89 226 ALA A N 1
ATOM 1771 C CA . ALA A 1 226 ? 36.883 -30.487 -68.179 1.00 30.89 226 ALA A CA 1
ATOM 1772 C C . ALA A 1 226 ? 37.079 -28.966 -68.356 1.00 30.89 226 ALA A C 1
ATOM 1774 O O . ALA A 1 226 ? 36.399 -28.378 -69.179 1.00 30.89 226 ALA A O 1
ATOM 1775 N N . GLY A 1 227 ? 37.966 -28.249 -67.665 1.00 28.70 227 GLY A N 1
ATOM 1776 C CA . GLY A 1 227 ? 39.011 -28.575 -66.697 1.00 28.70 227 GLY A CA 1
ATOM 1777 C C . GLY A 1 227 ? 39.674 -27.271 -66.208 1.00 28.70 227 GLY A C 1
ATOM 1778 O O . GLY A 1 227 ? 39.156 -26.188 -66.467 1.00 28.70 227 GLY A O 1
ATOM 1779 N N . THR A 1 228 ? 40.857 -27.402 -65.592 1.00 32.47 228 THR A N 1
ATOM 1780 C CA . THR A 1 228 ? 41.755 -26.354 -65.032 1.00 32.47 228 THR A CA 1
ATOM 1781 C C . THR A 1 228 ? 41.326 -25.830 -63.649 1.00 32.47 228 THR A C 1
ATOM 1783 O O . THR A 1 228 ? 40.170 -25.505 -63.445 1.00 32.47 228 THR A O 1
ATOM 1786 N N . GLY A 1 229 ? 42.145 -25.743 -62.599 1.00 28.86 229 GLY A N 1
ATOM 1787 C CA . GLY A 1 229 ? 43.577 -25.952 -62.387 1.00 28.86 229 GLY A CA 1
ATOM 1788 C C . GLY A 1 229 ? 44.034 -25.043 -61.226 1.00 28.86 229 GLY A C 1
ATOM 1789 O O . GLY A 1 229 ? 43.585 -23.906 -61.155 1.00 28.86 229 GLY A O 1
ATOM 1790 N N . ARG A 1 230 ? 44.954 -25.539 -60.379 1.00 32.66 230 ARG A N 1
ATOM 1791 C CA . ARG A 1 230 ? 45.751 -24.853 -59.323 1.00 32.66 230 ARG A CA 1
ATOM 1792 C C . ARG A 1 230 ? 45.142 -24.585 -57.932 1.00 32.66 230 ARG A C 1
ATOM 1794 O O . ARG A 1 230 ? 44.498 -23.580 -57.673 1.00 32.66 230 ARG A O 1
ATOM 1801 N N . GLU A 1 231 ? 45.460 -25.496 -57.009 1.00 30.36 231 GLU A N 1
ATOM 1802 C CA . GLU A 1 231 ? 46.508 -25.341 -55.976 1.00 30.36 231 GLU A CA 1
ATOM 1803 C C . GLU A 1 231 ? 46.771 -23.934 -55.388 1.00 30.36 231 GLU A C 1
ATOM 1805 O O . GLU A 1 231 ? 47.237 -23.035 -56.082 1.00 30.36 231 GLU A O 1
ATOM 1810 N N . THR A 1 232 ? 46.594 -23.776 -54.068 1.00 34.59 232 THR A N 1
ATOM 1811 C CA . THR A 1 232 ? 47.667 -23.362 -53.131 1.00 34.59 232 THR A CA 1
ATOM 1812 C C . THR A 1 232 ? 47.213 -23.426 -51.669 1.00 34.59 232 THR A C 1
ATOM 1814 O O . THR A 1 232 ? 46.112 -23.031 -51.293 1.00 34.59 232 THR A O 1
ATOM 1817 N N . ALA A 1 233 ? 48.111 -23.962 -50.845 1.00 32.22 233 ALA A N 1
ATOM 1818 C CA . ALA A 1 233 ? 48.025 -24.106 -49.401 1.00 32.22 233 ALA A CA 1
ATOM 1819 C C . ALA A 1 233 ? 48.533 -22.862 -48.643 1.00 32.22 233 ALA A C 1
ATOM 1821 O O . ALA A 1 233 ? 49.328 -22.097 -49.187 1.00 32.22 233 ALA A O 1
ATOM 1822 N N . ARG A 1 234 ? 48.147 -22.774 -47.356 1.00 33.88 234 ARG A N 1
ATOM 1823 C CA . ARG A 1 234 ? 48.843 -22.223 -46.156 1.00 33.88 234 ARG A CA 1
ATOM 1824 C C . ARG A 1 234 ? 47.837 -21.481 -45.273 1.00 33.8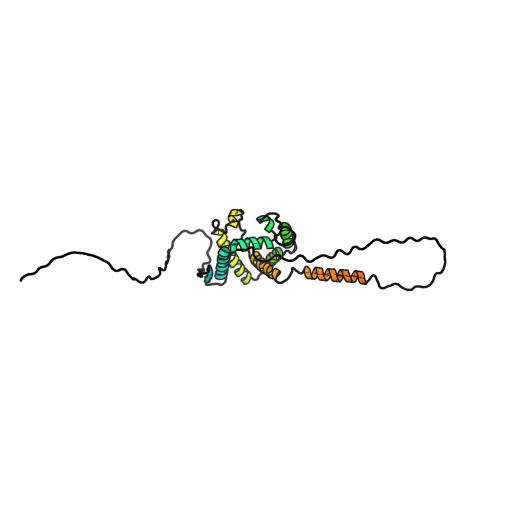8 234 ARG A C 1
ATOM 1826 O O . ARG A 1 234 ? 47.228 -20.505 -45.684 1.00 33.88 234 ARG A O 1
ATOM 1833 N N . ASP A 1 235 ? 47.450 -22.062 -44.142 1.00 34.06 235 ASP A N 1
ATOM 1834 C CA . ASP A 1 235 ? 48.166 -22.041 -42.854 1.00 34.06 235 ASP A CA 1
ATOM 1835 C C . ASP A 1 235 ? 48.248 -20.638 -42.235 1.00 34.06 235 ASP A C 1
ATOM 1837 O O . ASP A 1 235 ? 48.892 -19.750 -42.790 1.00 34.06 235 ASP A O 1
ATOM 1841 N N . ARG A 1 236 ? 47.586 -20.478 -41.077 1.00 37.38 236 ARG A N 1
ATOM 1842 C CA . ARG A 1 236 ? 47.971 -19.586 -39.970 1.00 37.38 236 ARG A CA 1
ATOM 1843 C C . ARG A 1 236 ? 47.096 -19.849 -38.733 1.00 37.38 236 ARG A C 1
ATOM 1845 O O . ARG A 1 236 ? 45.985 -19.348 -38.597 1.00 37.38 236 ARG A O 1
ATOM 1852 N N . GLY A 1 237 ? 47.645 -20.663 -37.831 1.00 32.19 237 GLY A N 1
ATOM 1853 C CA . GLY A 1 237 ? 47.786 -20.363 -36.398 1.00 32.19 237 GLY A CA 1
ATOM 1854 C C . GLY A 1 237 ? 46.540 -20.019 -35.570 1.00 32.19 237 GLY A C 1
ATOM 1855 O O . GLY A 1 237 ? 46.202 -18.853 -35.385 1.00 32.19 237 GLY A O 1
ATOM 1856 N N . ARG A 1 238 ? 45.957 -21.030 -34.911 1.00 34.78 238 ARG A N 1
ATOM 1857 C CA . ARG A 1 238 ? 45.096 -20.850 -33.727 1.00 34.78 238 ARG A CA 1
ATOM 1858 C C . ARG A 1 238 ? 45.957 -20.650 -32.474 1.00 34.78 238 ARG A C 1
ATOM 1860 O O . ARG A 1 238 ? 46.449 -21.621 -31.906 1.00 34.78 238 ARG A O 1
ATOM 1867 N N . GLY A 1 239 ? 46.078 -19.414 -31.996 1.00 32.28 239 GLY A N 1
ATOM 1868 C CA . GLY A 1 239 ? 46.577 -19.118 -30.650 1.00 32.28 239 GLY A CA 1
ATOM 1869 C C . GLY A 1 239 ? 45.489 -19.357 -29.598 1.00 32.28 239 GLY A C 1
ATOM 1870 O O . GLY A 1 239 ? 44.559 -18.564 -29.472 1.00 32.28 239 GLY A O 1
ATOM 1871 N N . ARG A 1 240 ? 45.578 -20.457 -28.841 1.00 35.34 240 ARG A N 1
ATOM 1872 C CA . ARG A 1 240 ? 44.747 -20.701 -27.648 1.00 35.34 240 ARG A CA 1
ATOM 1873 C C . ARG A 1 240 ? 45.358 -19.968 -26.449 1.00 35.34 240 ARG A C 1
ATOM 1875 O O . ARG A 1 240 ? 46.302 -20.465 -25.843 1.00 35.34 240 ARG A O 1
ATOM 1882 N N . GLY A 1 241 ? 44.808 -18.812 -26.085 1.00 33.28 241 GLY A N 1
ATOM 1883 C CA . GLY A 1 241 ? 45.112 -18.152 -24.812 1.00 33.28 241 GLY A CA 1
ATOM 1884 C C . GLY A 1 241 ? 44.431 -18.874 -23.646 1.00 33.28 241 GLY A C 1
ATOM 1885 O O . GLY A 1 241 ? 43.204 -18.926 -23.581 1.00 33.28 241 GLY A O 1
ATOM 1886 N N . ARG A 1 242 ? 45.217 -19.450 -22.728 1.00 35.56 242 ARG A N 1
ATOM 1887 C CA . ARG A 1 242 ? 44.739 -19.957 -21.429 1.00 35.56 242 ARG A CA 1
ATOM 1888 C C . ARG A 1 242 ? 44.412 -18.772 -20.514 1.00 35.56 242 ARG A C 1
ATOM 1890 O O . ARG A 1 242 ? 45.297 -17.981 -20.204 1.00 35.56 242 ARG A O 1
ATOM 1897 N N . LEU A 1 243 ? 43.172 -18.687 -20.036 1.00 34.50 243 LEU A N 1
ATOM 1898 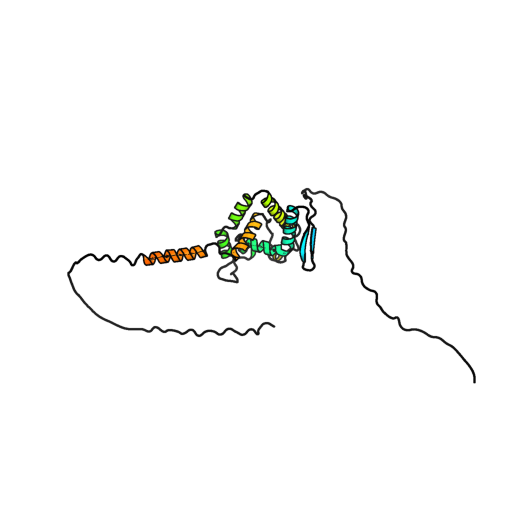C CA . LEU A 1 243 ? 42.784 -17.801 -18.936 1.00 34.50 243 LEU A CA 1
ATOM 1899 C C . LEU A 1 243 ? 43.250 -18.419 -17.607 1.00 34.50 243 LEU A C 1
ATOM 1901 O O . LEU A 1 243 ? 42.897 -19.557 -17.298 1.00 34.50 243 LEU A O 1
ATOM 1905 N N . ARG A 1 244 ? 44.060 -17.684 -16.834 1.00 37.12 244 ARG A N 1
ATOM 1906 C CA . ARG A 1 244 ? 44.368 -18.019 -15.434 1.00 37.12 244 ARG A CA 1
ATOM 1907 C C . ARG A 1 244 ? 43.197 -17.585 -14.535 1.00 37.12 244 ARG A C 1
ATOM 1909 O O . ARG A 1 244 ? 42.649 -16.509 -14.771 1.00 37.12 244 ARG A O 1
ATOM 1916 N N . PRO A 1 245 ? 42.821 -18.366 -13.509 1.00 33.88 245 PRO A N 1
ATOM 1917 C CA . PRO A 1 245 ? 41.797 -17.959 -12.552 1.00 33.88 245 PRO A CA 1
ATOM 1918 C C . PRO A 1 245 ? 42.324 -16.838 -11.643 1.00 33.88 245 PRO A C 1
ATOM 1920 O O . PRO A 1 245 ? 43.415 -16.946 -11.085 1.00 33.88 245 PRO A O 1
ATOM 1923 N N . GLN A 1 246 ? 41.550 -15.758 -11.511 1.00 42.50 246 GLN A N 1
ATOM 1924 C CA . GLN A 1 246 ? 41.800 -14.699 -10.530 1.00 42.50 246 GLN A CA 1
ATOM 1925 C C . GLN A 1 246 ? 41.354 -15.185 -9.146 1.00 42.50 246 GLN A C 1
ATOM 1927 O O . GLN A 1 246 ? 40.224 -15.636 -8.970 1.00 42.50 246 GLN A O 1
ATOM 1932 N N . THR A 1 247 ? 42.255 -15.112 -8.173 1.00 42.34 247 THR A N 1
ATOM 1933 C CA . THR A 1 247 ? 42.002 -15.387 -6.754 1.00 42.34 247 THR A CA 1
ATOM 1934 C C . THR A 1 247 ? 41.168 -14.268 -6.125 1.00 42.34 247 THR A C 1
ATOM 1936 O O . THR A 1 247 ? 41.455 -13.091 -6.337 1.00 42.34 247 THR A O 1
ATOM 1939 N N . ALA A 1 248 ? 40.147 -14.631 -5.346 1.00 41.50 248 ALA A N 1
ATOM 1940 C CA . ALA A 1 248 ? 39.308 -13.697 -4.593 1.00 41.50 248 ALA A CA 1
ATOM 1941 C C . ALA A 1 248 ? 40.087 -13.015 -3.442 1.00 41.50 248 ALA A C 1
ATOM 1943 O O . ALA A 1 248 ? 40.952 -13.661 -2.844 1.00 41.50 248 ALA A O 1
ATOM 1944 N N . PRO A 1 249 ? 39.794 -11.747 -3.091 1.00 45.12 249 PRO A N 1
ATOM 1945 C CA . PRO A 1 249 ? 40.418 -11.083 -1.947 1.00 45.12 249 PRO A CA 1
ATOM 1946 C C . PRO A 1 249 ? 39.801 -11.512 -0.598 1.00 45.12 249 PRO A C 1
ATOM 1948 O O . PRO A 1 249 ? 38.610 -11.804 -0.499 1.00 45.12 249 PRO A O 1
ATOM 1951 N N . SER A 1 250 ? 40.654 -11.541 0.432 1.00 46.56 250 SER A N 1
ATOM 1952 C CA . SER A 1 250 ? 40.405 -11.992 1.815 1.00 46.56 250 SER A CA 1
ATOM 1953 C C . SER A 1 250 ? 39.533 -11.017 2.648 1.00 46.56 250 SER A C 1
ATOM 1955 O O . SER A 1 250 ? 39.634 -9.803 2.449 1.00 46.56 250 SER A O 1
ATOM 1957 N N . PRO A 1 251 ? 38.699 -11.495 3.601 1.00 41.53 251 PRO A N 1
ATOM 1958 C CA . PRO A 1 251 ? 37.657 -10.707 4.278 1.00 41.53 251 PRO A CA 1
ATOM 1959 C C . PRO A 1 251 ? 38.129 -9.947 5.539 1.00 41.53 251 PRO A C 1
ATOM 1961 O O . PRO A 1 251 ? 37.563 -10.115 6.615 1.00 41.53 251 PRO A O 1
ATOM 1964 N N . ALA A 1 252 ? 39.137 -9.078 5.429 1.00 43.00 252 ALA A N 1
ATOM 1965 C CA . ALA A 1 252 ? 39.690 -8.343 6.583 1.00 43.00 252 ALA A CA 1
ATOM 1966 C C . ALA A 1 252 ? 39.480 -6.812 6.560 1.00 43.00 252 ALA A C 1
ATOM 1968 O O . ALA A 1 252 ? 40.214 -6.090 7.225 1.00 43.00 252 ALA A O 1
ATOM 1969 N N . ALA A 1 253 ? 38.487 -6.296 5.828 1.00 45.19 253 ALA A N 1
ATOM 1970 C CA . ALA A 1 253 ? 38.295 -4.848 5.649 1.00 45.19 253 ALA A CA 1
ATOM 1971 C C . ALA A 1 253 ? 36.925 -4.319 6.114 1.00 45.19 253 ALA A C 1
ATOM 1973 O O . ALA A 1 253 ? 36.346 -3.466 5.450 1.00 45.19 253 ALA A O 1
ATOM 1974 N N . TRP A 1 254 ? 36.409 -4.817 7.243 1.00 44.66 254 TRP A N 1
ATOM 1975 C CA . TRP A 1 254 ? 35.267 -4.212 7.945 1.00 44.66 254 TRP A CA 1
ATOM 1976 C C . TRP A 1 254 ? 35.445 -4.363 9.462 1.00 44.66 254 TRP A C 1
ATOM 1978 O O . TRP A 1 254 ? 34.957 -5.318 10.068 1.00 44.66 254 TRP A O 1
ATOM 1988 N N . ARG A 1 255 ? 36.190 -3.437 10.061 1.00 42.56 255 ARG A N 1
ATOM 1989 C CA . ARG A 1 255 ? 36.091 -3.081 11.478 1.00 42.56 255 ARG A CA 1
ATOM 1990 C C . ARG A 1 255 ? 35.978 -1.572 11.570 1.00 42.56 255 ARG A C 1
ATOM 1992 O O . ARG A 1 255 ? 36.655 -0.910 10.753 1.00 42.56 255 ARG A O 1
#

Sequence (255 aa):
MKDATRDRSERGTVGRNPAVGQPVVLMIVLSSSLLSAAGEARGGSVEILRDRWGIPHIFAETDADAFYGLGYATAEDRGFQMYYTLRVIQGRVSELIGNVRKVRGRGTSVDNDRRMRTFGFYRAAQRVAKNLDADTLRLLQAYCDGVNAYFRKHKSGRHYLFERLGLEPEPWTPADCIVSWWHLAQFFGPDGTRDLVASRMQAGGRGAARGRGRAETGPDRKRAQAGTGRETARDRGRGRGRLRPQTAPSPAAWR

pLDDT: mean 71.47, std 27.13, range [25.3, 98.62]